Protein AF-A0AAD8C6Z9-F1 (afdb_monomer)

Mean predicted aligned error: 12.31 Å

InterPro domains:
  IPR006703 AIG1-type guanine nucleotide-binding (G) domain [PF04548] (1-62)
  IPR027417 P-loop containing nucleoside triphosphate hydrolase [G3DSA:3.40.50.300] (1-66)

pLDDT: mean 85.98, std 7.63, range [44.59, 95.0]

Radius of gyration: 41.87 Å; Cα contacts (8 Å, |Δi|>4): 74; chains: 1; bounding box: 104×31×128 Å

Structure (mmCIF, N/CA/C/O backbone):
data_AF-A0AAD8C6Z9-F1
#
_entry.id   AF-A0AAD8C6Z9-F1
#
loop_
_atom_site.group_PDB
_atom_site.id
_atom_site.type_symbol
_atom_site.label_atom_id
_atom_site.label_alt_id
_atom_site.label_comp_id
_atom_site.label_asym_id
_atom_site.label_entity_id
_atom_site.label_seq_id
_atom_site.pdbx_PDB_ins_code
_atom_site.Cartn_x
_atom_site.Cartn_y
_atom_site.Cartn_z
_atom_site.occupancy
_atom_site.B_iso_or_equiv
_atom_site.auth_seq_id
_atom_site.auth_comp_id
_atom_site.auth_asym_id
_atom_site.auth_atom_id
_atom_site.pdbx_PDB_model_num
ATOM 1 N N . MET A 1 1 ? -15.114 4.647 55.601 1.00 68.06 1 MET A N 1
ATOM 2 C CA . MET A 1 1 ? -16.149 5.554 55.039 1.00 68.06 1 MET A CA 1
ATOM 3 C C . MET A 1 1 ? -15.612 6.958 54.791 1.00 68.06 1 MET A C 1
ATOM 5 O O . MET A 1 1 ? -15.764 7.416 53.671 1.00 68.06 1 MET A O 1
ATOM 9 N N . LYS A 1 2 ? -14.965 7.614 55.772 1.00 86.50 2 LYS A N 1
ATOM 10 C CA . LYS A 1 2 ? -14.309 8.921 55.555 1.00 86.50 2 LYS A CA 1
ATOM 11 C C . LYS A 1 2 ? -13.289 8.892 54.409 1.00 86.50 2 LYS A C 1
ATOM 13 O O . LYS A 1 2 ? -13.405 9.691 53.500 1.00 86.50 2 LYS A O 1
ATOM 18 N N . GLU A 1 3 ? -12.424 7.879 54.377 1.00 90.56 3 GLU A N 1
ATOM 19 C CA . GLU A 1 3 ? -11.408 7.706 53.322 1.00 90.56 3 GLU A CA 1
ATOM 20 C C . GLU A 1 3 ? -11.994 7.697 51.899 1.00 90.56 3 GLU A C 1
ATOM 22 O O . GLU A 1 3 ? -11.525 8.426 51.036 1.00 90.56 3 GLU A O 1
ATOM 27 N N . LEU A 1 4 ? -13.080 6.952 51.663 1.00 89.56 4 LEU A N 1
ATOM 28 C CA . LEU A 1 4 ? -13.750 6.907 50.357 1.00 89.56 4 LEU A CA 1
ATOM 29 C C . LEU A 1 4 ? -14.361 8.262 49.965 1.00 89.56 4 LEU A C 1
ATOM 31 O O . LEU A 1 4 ? -14.342 8.653 48.799 1.00 89.56 4 LEU A O 1
ATOM 35 N N . VAL A 1 5 ? -14.938 8.969 50.938 1.00 89.62 5 VAL A N 1
ATOM 36 C CA . VAL A 1 5 ? -15.521 10.300 50.731 1.00 89.62 5 VAL A CA 1
ATOM 37 C C . VAL A 1 5 ? -14.432 11.317 50.390 1.00 89.62 5 VAL A C 1
ATOM 39 O O . VAL A 1 5 ? -14.631 12.142 49.495 1.00 89.62 5 VAL A O 1
ATOM 42 N N . ASP A 1 6 ? -13.281 11.214 51.052 1.00 90.75 6 ASP A N 1
ATOM 43 C CA . ASP A 1 6 ? -12.116 12.060 50.813 1.00 90.75 6 ASP A CA 1
ATOM 44 C C . ASP A 1 6 ? -11.498 11.779 49.430 1.00 90.75 6 ASP A C 1
ATOM 46 O O . ASP A 1 6 ? -11.261 12.719 48.671 1.00 90.75 6 ASP A O 1
ATOM 50 N N . GLU A 1 7 ? -11.347 10.507 49.032 1.00 89.44 7 GLU A N 1
ATOM 51 C CA . GLU A 1 7 ? -10.940 10.108 47.670 1.00 89.44 7 GLU A CA 1
ATOM 52 C C . GLU A 1 7 ? -11.914 10.622 46.595 1.00 89.44 7 GLU A C 1
ATOM 54 O O . GLU A 1 7 ? -11.522 11.017 45.491 1.00 89.44 7 GLU A O 1
ATOM 59 N N . CYS A 1 8 ? -13.205 10.668 46.927 1.00 89.56 8 CYS A N 1
ATOM 60 C CA . CYS A 1 8 ? -14.242 11.229 46.071 1.00 89.56 8 CYS A CA 1
ATOM 61 C C . CYS A 1 8 ? -14.376 12.756 46.189 1.00 89.56 8 CYS A C 1
ATOM 63 O O . CYS A 1 8 ? -15.296 13.312 45.593 1.00 89.56 8 CYS A O 1
ATOM 65 N N . GLU A 1 9 ? -13.487 13.443 46.912 1.00 89.56 9 GLU A N 1
ATOM 66 C CA . GLU A 1 9 ? -13.483 14.900 47.112 1.00 89.56 9 GLU A CA 1
ATOM 67 C C . GLU A 1 9 ? -14.838 15.453 47.590 1.00 89.56 9 GLU A C 1
ATOM 69 O O . GLU A 1 9 ? -15.298 16.494 47.121 1.00 89.56 9 GLU A O 1
ATOM 74 N N . ASN A 1 10 ? -15.513 14.740 48.498 1.00 88.75 10 ASN A N 1
ATOM 75 C CA . ASN A 1 10 ? -16.839 15.100 49.018 1.00 88.75 10 ASN A CA 1
ATOM 76 C C . ASN A 1 10 ? -17.940 15.241 47.945 1.00 88.75 10 ASN A C 1
ATOM 78 O O . ASN A 1 10 ? -18.965 15.886 48.176 1.00 88.75 10 ASN A O 1
ATOM 82 N N . ARG A 1 11 ? -17.775 14.615 46.773 1.00 89.88 11 ARG A N 1
ATOM 83 C CA . ARG A 1 11 ? -18.810 14.543 45.729 1.00 89.88 11 ARG A CA 1
ATOM 84 C C . ARG A 1 11 ? -19.909 13.556 46.138 1.00 89.88 11 ARG A C 1
ATOM 86 O O . ARG A 1 11 ? -19.909 12.408 45.704 1.00 89.88 11 ARG A O 1
ATOM 93 N N . ILE A 1 12 ? -20.828 14.001 46.993 1.00 90.69 12 ILE A N 1
ATOM 94 C CA . ILE A 1 12 ? -21.923 13.189 47.542 1.00 90.69 12 ILE A CA 1
ATOM 95 C C . ILE A 1 12 ? -23.266 13.737 47.063 1.00 90.69 12 ILE A C 1
ATOM 97 O O . ILE A 1 12 ? -23.517 14.939 47.135 1.00 90.69 12 ILE A O 1
ATOM 101 N N . VAL A 1 13 ? -24.151 12.841 46.626 1.00 91.69 13 VAL A N 1
ATOM 102 C CA . VAL A 1 13 ? -25.546 13.159 46.304 1.00 91.69 13 VAL A CA 1
ATOM 103 C C . VAL A 1 13 ? -26.442 12.123 46.966 1.00 91.69 13 VAL A C 1
ATOM 105 O O . VAL A 1 13 ? -26.233 10.923 46.802 1.00 91.69 13 VAL A O 1
ATOM 108 N N . LEU A 1 14 ? -27.430 12.588 47.728 1.00 91.06 14 LEU A N 1
ATOM 109 C CA . LEU A 1 14 ? -28.430 11.729 48.351 1.00 91.06 14 LEU A CA 1
ATOM 110 C C . LEU A 1 14 ? -29.623 11.572 47.405 1.00 91.06 14 LEU A C 1
ATOM 112 O O . LEU A 1 14 ? -30.228 12.568 47.008 1.00 91.06 14 LEU A O 1
ATOM 116 N N . PHE A 1 15 ? -29.958 10.324 47.089 1.00 93.31 15 PHE A N 1
ATOM 117 C CA . PHE A 1 15 ? -31.151 9.959 46.333 1.00 93.31 15 PHE A CA 1
ATOM 118 C C . PHE A 1 15 ? -32.139 9.243 47.243 1.00 93.31 15 PHE A C 1
ATOM 120 O O . PHE A 1 15 ? -31.764 8.317 47.962 1.00 93.31 15 PHE A O 1
ATOM 127 N N . ASP A 1 16 ? -33.403 9.645 47.165 1.00 92.12 16 ASP A N 1
ATOM 128 C CA . ASP A 1 16 ? -34.509 8.890 47.743 1.00 92.12 16 ASP A CA 1
ATOM 129 C C . ASP A 1 16 ? -35.340 8.305 46.597 1.00 92.12 16 ASP A C 1
ATOM 131 O O . ASP A 1 16 ? -36.127 8.986 45.939 1.00 92.12 16 ASP A O 1
ATOM 135 N N . ASN A 1 17 ? -35.120 7.013 46.354 1.00 91.06 17 ASN A N 1
ATOM 136 C CA . ASN A 1 17 ? -35.722 6.274 45.249 1.00 91.06 17 ASN A CA 1
ATOM 137 C C . ASN A 1 17 ? -37.209 5.936 45.478 1.00 91.06 17 ASN A C 1
ATOM 139 O O . ASN A 1 17 ? -37.845 5.410 44.565 1.00 91.06 17 ASN A O 1
ATOM 143 N N . TYR A 1 18 ? -37.764 6.218 46.664 1.00 90.69 18 TYR A N 1
ATOM 144 C CA . TYR A 1 18 ? -39.161 5.928 47.009 1.00 90.69 18 TYR A CA 1
ATOM 145 C C . TYR A 1 18 ? -40.094 7.129 46.840 1.00 90.69 18 TYR A C 1
ATOM 147 O O . TYR A 1 18 ? -41.315 6.956 46.852 1.00 90.69 18 TYR A O 1
ATOM 155 N N . LEU A 1 19 ? -39.555 8.338 46.644 1.00 82.69 19 LEU A N 1
ATOM 156 C CA . LEU A 1 19 ? -40.361 9.516 46.331 1.00 82.69 19 LEU A CA 1
ATOM 157 C C . LEU A 1 19 ? -41.234 9.243 45.102 1.00 82.69 19 LEU A C 1
ATOM 159 O O . LEU A 1 19 ? -40.752 8.815 44.056 1.00 82.69 19 LEU A O 1
ATOM 163 N N . ALA A 1 20 ? -42.536 9.498 45.211 1.00 82.44 20 ALA A N 1
ATOM 164 C CA . ALA A 1 20 ? -43.452 9.442 44.072 1.00 82.44 20 ALA A CA 1
ATOM 165 C C . ALA A 1 20 ? -43.483 10.777 43.309 1.00 82.44 20 ALA A C 1
ATOM 167 O O . ALA A 1 20 ? -43.652 10.783 42.089 1.00 82.44 20 ALA A O 1
ATOM 168 N N . ASP A 1 21 ? -43.269 11.886 44.024 1.00 88.69 21 ASP A N 1
ATOM 169 C CA . ASP A 1 21 ? -43.379 13.244 43.501 1.00 88.69 21 ASP A CA 1
ATOM 170 C C . ASP A 1 21 ? -42.307 13.566 42.449 1.00 88.69 21 ASP A C 1
ATOM 172 O O . ASP A 1 21 ? -41.106 13.373 42.654 1.00 88.69 21 ASP A O 1
ATOM 176 N N . LYS A 1 22 ? -42.766 14.079 41.308 1.00 85.69 22 LYS A N 1
ATOM 177 C CA . LYS A 1 22 ? -41.947 14.370 40.131 1.00 85.69 22 LYS A CA 1
ATOM 178 C C . LYS A 1 22 ? -41.014 15.558 40.363 1.00 85.69 22 LYS A C 1
ATOM 180 O O . LYS A 1 22 ? -39.864 15.497 39.940 1.00 85.69 22 LYS A O 1
ATOM 185 N N . ILE A 1 23 ? -41.477 16.590 41.069 1.00 86.81 23 ILE A N 1
ATOM 186 C CA . ILE A 1 23 ? -40.688 17.808 41.313 1.00 86.81 23 ILE A CA 1
ATOM 187 C C . ILE A 1 23 ? -39.469 17.472 42.175 1.00 86.81 23 ILE A C 1
ATOM 189 O O . ILE A 1 23 ? -38.339 17.829 41.847 1.00 86.81 23 ILE A O 1
ATOM 193 N N . ASN A 1 24 ? -39.679 16.709 43.247 1.00 86.31 24 ASN A N 1
ATOM 194 C CA . ASN A 1 24 ? -38.595 16.266 44.118 1.00 86.31 24 ASN A CA 1
ATOM 195 C C . ASN A 1 24 ? -37.600 15.323 43.412 1.00 86.31 24 ASN A C 1
ATOM 197 O O . ASN A 1 24 ? -36.404 15.379 43.701 1.00 86.31 24 ASN A O 1
ATOM 201 N N . LYS A 1 25 ? -38.050 14.501 42.452 1.00 89.94 25 LYS A N 1
ATOM 202 C CA . LYS A 1 25 ? -37.150 13.687 41.610 1.00 89.94 25 LYS A CA 1
ATOM 203 C C . LYS A 1 25 ? -36.273 14.542 40.707 1.00 89.94 25 LYS A C 1
ATOM 205 O O . LYS A 1 25 ? -35.069 14.314 40.648 1.00 89.94 25 LYS A O 1
ATOM 210 N N . GLU A 1 26 ? -36.866 15.514 40.019 1.00 91.62 26 GLU A N 1
ATOM 211 C CA . GLU A 1 26 ? -36.133 16.420 39.129 1.00 91.62 26 GLU A CA 1
ATOM 212 C C . GLU A 1 26 ? -35.058 17.186 39.909 1.00 91.62 26 GLU A C 1
ATOM 214 O O . GLU A 1 26 ? -33.896 17.169 39.518 1.00 91.62 26 GLU A O 1
ATOM 219 N N . GLN A 1 27 ? -35.384 17.694 41.102 1.00 92.38 27 GLN A N 1
ATOM 220 C CA . GLN A 1 27 ? -34.406 18.363 41.968 1.00 92.38 27 GLN A CA 1
ATOM 221 C C . GLN A 1 27 ? -33.241 17.460 42.413 1.00 92.38 27 GLN A C 1
ATOM 223 O O . GLN A 1 27 ? -32.123 17.944 42.603 1.00 92.38 27 GLN A O 1
ATOM 228 N N . GLN A 1 28 ? -33.467 16.158 42.621 1.00 92.50 28 GLN A N 1
ATOM 229 C CA . GLN A 1 28 ? -32.387 15.214 42.945 1.00 92.50 28 GLN A CA 1
ATOM 230 C C . GLN A 1 28 ? -31.484 14.947 41.734 1.00 92.50 28 GLN A C 1
ATOM 232 O O . GLN A 1 28 ? -30.260 14.885 41.877 1.00 92.50 28 GLN A O 1
ATOM 237 N N . VAL A 1 29 ? -32.071 14.847 40.539 1.00 93.56 29 VAL A N 1
ATOM 238 C CA . VAL A 1 29 ? -31.326 14.702 39.282 1.00 93.56 29 VAL A CA 1
ATOM 239 C C . VAL A 1 29 ? -30.515 15.963 38.978 1.00 93.56 29 VAL A C 1
ATOM 241 O O . VAL A 1 29 ? -29.340 15.845 38.636 1.00 93.56 29 VAL A O 1
ATOM 244 N N . ASP A 1 30 ? -31.074 17.155 39.181 1.00 95.00 30 ASP A N 1
ATOM 245 C CA . ASP A 1 30 ? -30.364 18.422 38.974 1.00 95.00 30 ASP A CA 1
ATOM 246 C C . ASP A 1 30 ? -29.134 18.530 39.882 1.00 95.00 30 ASP A C 1
ATOM 248 O O . ASP A 1 30 ? -28.037 18.844 39.417 1.00 95.00 30 ASP A O 1
ATOM 252 N N . LYS A 1 31 ? -29.267 18.155 41.163 1.00 93.75 31 LYS A N 1
ATOM 253 C CA . LYS A 1 31 ? -28.129 18.086 42.100 1.00 93.75 31 LYS A CA 1
ATOM 254 C C . LYS A 1 31 ? -27.043 17.120 41.624 1.00 93.75 31 LYS A C 1
ATOM 256 O O . LYS A 1 31 ? -25.857 17.405 41.790 1.00 93.75 31 LYS A O 1
ATOM 261 N N . LEU A 1 32 ? -27.421 15.986 41.032 1.00 94.00 32 LEU A N 1
ATOM 262 C CA . LEU A 1 32 ? -26.465 15.046 40.448 1.00 94.00 32 LEU A CA 1
ATOM 263 C C . LEU A 1 32 ? -25.744 15.648 39.241 1.00 94.00 32 LEU A C 1
ATOM 265 O O . LEU A 1 32 ? -24.518 15.564 39.159 1.00 94.00 32 LEU A O 1
ATOM 269 N N . LEU A 1 33 ? -26.484 16.267 38.322 1.00 92.62 33 LEU A N 1
ATOM 270 C CA . LEU A 1 33 ? -25.914 16.900 37.135 1.00 92.62 33 LEU A CA 1
ATOM 271 C C . LEU A 1 33 ? -24.968 18.046 37.508 1.00 92.62 33 LEU A C 1
ATOM 273 O O . LEU A 1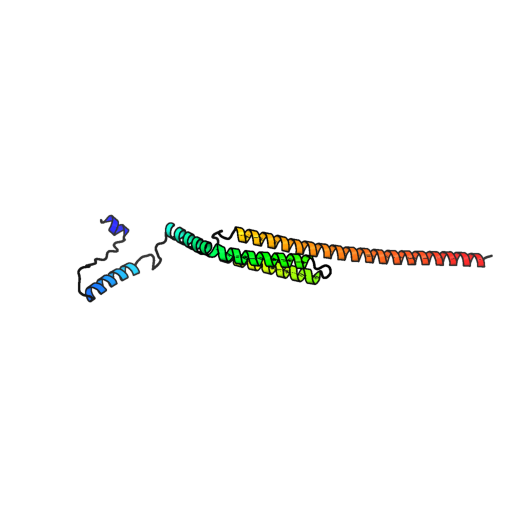 33 ? -23.890 18.150 36.927 1.00 92.62 33 LEU A O 1
ATOM 277 N N . ASP A 1 34 ? -25.297 18.835 38.530 1.00 91.44 34 ASP A N 1
ATOM 278 C CA . ASP A 1 34 ? -24.417 19.873 39.070 1.00 91.44 34 ASP A CA 1
ATOM 279 C C . ASP A 1 34 ? -23.087 19.311 39.582 1.00 91.44 34 ASP A C 1
ATOM 281 O O . ASP A 1 34 ? -22.030 19.902 39.345 1.00 91.44 34 ASP A O 1
ATOM 285 N N . VAL A 1 35 ? -23.110 18.165 40.267 1.00 91.44 35 VAL A N 1
ATOM 286 C CA . VAL A 1 35 ? -21.886 17.490 40.724 1.00 91.44 35 VAL A CA 1
ATOM 287 C C . VAL A 1 35 ? -21.082 16.949 39.538 1.00 91.44 35 VAL A C 1
ATOM 289 O O . VAL A 1 35 ? -19.862 17.116 39.509 1.00 91.44 35 VAL A O 1
ATOM 292 N N . VAL A 1 36 ? -21.742 16.363 38.534 1.00 89.69 36 VAL A N 1
ATOM 293 C CA . VAL A 1 36 ? -21.092 15.866 37.307 1.00 89.69 36 VAL A CA 1
ATOM 294 C C . VAL A 1 36 ? -20.442 17.008 36.518 1.00 89.69 36 VAL A C 1
ATOM 296 O O . VAL A 1 36 ? -19.299 16.877 36.078 1.00 89.69 36 VAL A O 1
ATOM 299 N N . ASN A 1 37 ? -21.118 18.150 36.390 1.00 88.00 37 ASN A N 1
ATOM 300 C CA . ASN A 1 37 ? -20.609 19.331 35.689 1.00 88.00 37 ASN A CA 1
ATOM 301 C C . ASN A 1 37 ? -19.373 19.937 36.373 1.00 88.00 37 ASN A C 1
ATOM 303 O O . ASN A 1 37 ? -18.516 20.512 35.704 1.00 88.00 37 ASN A O 1
ATOM 307 N N . LYS A 1 38 ? -19.251 19.778 37.696 1.00 87.62 38 LYS A N 1
ATOM 308 C CA . LYS A 1 38 ? -18.107 20.252 38.494 1.00 87.62 38 LYS A CA 1
ATOM 309 C C . LYS A 1 38 ? -16.926 19.274 38.515 1.00 87.62 38 LYS A C 1
ATOM 311 O O . LYS A 1 38 ? -15.906 19.570 39.139 1.00 87.62 38 LYS A O 1
ATOM 316 N N . LEU A 1 39 ? -17.019 18.116 37.851 1.00 89.25 39 LEU A N 1
ATOM 317 C CA . LEU A 1 39 ? -15.901 17.174 37.767 1.00 89.25 39 LEU A CA 1
ATOM 318 C C . LEU A 1 39 ? -14.700 17.816 37.060 1.00 89.25 39 LEU A C 1
ATOM 320 O O . LEU A 1 39 ? -14.816 18.335 35.950 1.00 89.25 39 LEU A O 1
ATOM 324 N N . LYS A 1 40 ? -13.508 17.680 37.659 1.00 84.88 40 LYS A N 1
ATOM 325 C CA . LYS A 1 40 ? -12.229 18.218 37.143 1.00 84.88 40 LYS A CA 1
ATOM 326 C C . LYS A 1 40 ? -11.923 17.814 35.697 1.00 84.88 40 LYS A C 1
ATOM 328 O O . LYS A 1 40 ? -11.209 18.519 34.991 1.00 84.88 40 LYS A O 1
ATOM 333 N N . ALA A 1 41 ? -12.461 16.679 35.252 1.00 82.50 41 ALA A N 1
ATOM 334 C CA . ALA A 1 41 ? -12.297 16.182 33.893 1.00 82.50 41 ALA A CA 1
ATOM 335 C C . ALA A 1 41 ? -12.997 17.054 32.830 1.00 82.50 41 ALA A C 1
ATOM 337 O O . ALA A 1 41 ? -12.697 16.894 31.647 1.00 82.50 41 ALA A O 1
ATOM 338 N N . GLY A 1 42 ? -13.909 17.961 33.213 1.00 78.69 42 GLY A N 1
ATOM 339 C CA . GLY A 1 42 ? -14.541 18.919 32.298 1.00 78.69 42 GLY A CA 1
ATOM 340 C C . GLY A 1 42 ? -15.257 18.244 31.126 1.00 78.69 42 GLY A C 1
ATOM 341 O O . GLY A 1 42 ? -15.079 18.640 29.977 1.00 78.69 42 GLY A O 1
ATOM 342 N N . GLY A 1 43 ? -15.978 17.151 31.394 1.00 79.00 43 GLY A N 1
ATOM 343 C CA . GLY A 1 43 ? -16.667 16.357 30.369 1.00 79.00 43 GLY A CA 1
ATOM 344 C C . GLY A 1 43 ? -15.785 15.359 29.605 1.00 79.00 43 GLY A C 1
ATOM 345 O O . GLY A 1 43 ? -16.289 14.629 28.748 1.00 79.00 43 GLY A O 1
ATOM 346 N N . LYS A 1 44 ? -14.481 15.261 29.907 1.00 84.81 44 LYS A N 1
ATOM 347 C CA . LYS A 1 44 ? -13.638 14.182 29.373 1.00 84.81 44 LYS A CA 1
ATOM 348 C C . LYS A 1 44 ? -14.045 12.853 29.999 1.00 84.81 44 LYS A C 1
ATOM 350 O O . LYS A 1 44 ? -14.187 12.733 31.213 1.00 84.81 44 LYS A O 1
ATOM 355 N N . ARG A 1 45 ? -14.207 11.842 29.148 1.00 85.69 45 ARG A N 1
ATOM 356 C CA . ARG A 1 45 ? -14.494 10.475 29.588 1.00 85.69 45 ARG A CA 1
ATOM 357 C C . ARG A 1 45 ? -13.281 9.910 30.311 1.00 85.69 45 ARG A C 1
ATOM 359 O O . ARG A 1 45 ? -12.146 10.235 29.962 1.00 85.69 45 ARG A O 1
ATOM 366 N N . TYR A 1 46 ? -13.540 9.033 31.270 1.00 87.12 46 TYR A N 1
ATOM 367 C CA . TYR A 1 46 ? -12.500 8.189 31.831 1.00 87.12 46 TYR A CA 1
ATOM 368 C C . TYR A 1 46 ? -11.877 7.337 30.715 1.00 87.12 46 TYR A C 1
ATOM 370 O O . TYR A 1 46 ? -12.590 6.771 29.884 1.00 87.12 46 TYR A O 1
ATOM 378 N N . ILE A 1 47 ? -10.546 7.315 30.659 1.00 87.12 47 ILE A N 1
ATOM 379 C CA . ILE A 1 47 ? -9.762 6.546 29.694 1.00 87.12 47 ILE A CA 1
ATOM 380 C C . ILE A 1 47 ? -8.648 5.870 30.483 1.00 87.12 47 ILE A C 1
ATOM 382 O O . ILE A 1 47 ? -7.891 6.540 31.182 1.00 87.12 47 ILE A O 1
ATOM 386 N N . ASP A 1 48 ? -8.520 4.563 30.311 1.00 90.62 48 ASP A N 1
ATOM 387 C CA . ASP A 1 48 ? -7.413 3.753 30.802 1.00 90.62 48 ASP A CA 1
ATOM 388 C C . ASP A 1 48 ? -6.792 2.961 29.633 1.00 90.62 48 ASP A C 1
ATOM 390 O O . ASP A 1 48 ? -7.121 3.177 28.458 1.00 90.62 48 ASP A O 1
ATOM 394 N N . THR A 1 49 ? -5.847 2.075 29.941 1.00 90.62 49 THR A N 1
ATOM 395 C CA . THR A 1 49 ? -5.228 1.181 28.953 1.00 90.62 49 THR A CA 1
ATOM 396 C C . THR A 1 49 ? -6.243 0.221 28.337 1.00 90.62 49 THR A C 1
ATOM 398 O O . THR A 1 49 ? -6.241 0.055 27.120 1.00 90.62 49 THR A O 1
ATOM 401 N N . ASN A 1 50 ? -7.184 -0.304 29.123 1.00 91.44 50 ASN A N 1
ATOM 402 C CA . ASN A 1 50 ? -8.223 -1.219 28.648 1.00 91.44 50 ASN A CA 1
ATOM 403 C C . ASN A 1 50 ? -9.135 -0.555 27.603 1.00 91.44 50 ASN A C 1
ATOM 405 O O . ASN A 1 50 ? -9.476 -1.165 26.592 1.00 91.44 50 ASN A O 1
ATOM 409 N N . PHE A 1 51 ? -9.498 0.720 27.786 1.00 91.44 51 PHE A N 1
ATOM 410 C CA . PHE A 1 51 ? -10.279 1.477 26.802 1.00 91.44 51 PHE A CA 1
ATOM 411 C C . PHE A 1 51 ? -9.510 1.707 25.496 1.00 91.44 51 PHE A C 1
ATOM 413 O O . PHE A 1 51 ? -10.122 1.744 24.423 1.00 91.44 51 PHE A O 1
ATOM 420 N N . LYS A 1 52 ? -8.180 1.855 25.560 1.00 87.88 52 LYS A N 1
ATOM 421 C CA . LYS A 1 52 ? -7.329 1.949 24.363 1.00 87.88 52 LYS A CA 1
ATOM 422 C C . LYS A 1 52 ? -7.261 0.605 23.640 1.00 87.88 52 LYS A C 1
ATOM 424 O O . LYS A 1 52 ? -7.563 0.555 22.451 1.00 87.88 52 LYS A O 1
ATOM 429 N N . GLU A 1 53 ? -6.988 -0.474 24.363 1.00 89.56 53 GLU A N 1
ATOM 430 C CA . GLU A 1 53 ? -6.922 -1.833 23.813 1.00 89.56 53 GLU A CA 1
ATOM 431 C C . GLU A 1 53 ? -8.260 -2.281 23.216 1.00 89.56 53 GLU A C 1
ATOM 433 O O . GLU A 1 53 ? -8.309 -2.829 22.114 1.00 89.56 53 GLU A O 1
ATOM 438 N N . ALA A 1 54 ? -9.378 -1.985 23.884 1.00 90.25 54 ALA A N 1
ATOM 439 C CA . ALA A 1 54 ? -10.711 -2.270 23.367 1.00 90.25 54 ALA A CA 1
ATOM 440 C C . ALA A 1 54 ? -10.996 -1.494 22.071 1.00 90.25 54 ALA A C 1
ATOM 442 O O . ALA A 1 54 ? -11.624 -2.023 21.148 1.00 90.25 54 ALA A O 1
ATOM 443 N N . LYS A 1 55 ? -10.520 -0.245 21.966 1.00 88.25 55 LYS A N 1
ATOM 444 C CA . LYS A 1 55 ? -10.643 0.558 20.743 1.00 88.25 55 LYS A CA 1
ATOM 445 C C . LYS A 1 55 ? -9.822 -0.039 19.597 1.00 88.25 55 LYS A C 1
ATOM 447 O O . LYS A 1 55 ? -10.354 -0.161 18.493 1.00 88.25 55 LYS A O 1
ATOM 452 N N . GLU A 1 56 ? -8.580 -0.430 19.858 1.00 87.38 56 GLU A N 1
ATOM 453 C CA . GLU A 1 56 ? -7.690 -1.059 18.874 1.00 87.38 56 GLU A CA 1
ATOM 454 C C . GLU A 1 56 ? -8.236 -2.414 18.413 1.00 87.38 56 GLU A C 1
ATOM 456 O O . GLU A 1 56 ? -8.362 -2.660 17.213 1.00 87.38 56 GLU A O 1
ATOM 461 N N . THR A 1 57 ? -8.676 -3.252 19.353 1.00 88.56 57 THR A N 1
ATOM 462 C CA . THR A 1 57 ? -9.307 -4.551 19.073 1.00 88.56 57 THR A CA 1
ATOM 463 C C . THR A 1 57 ? -10.557 -4.377 18.219 1.00 88.56 57 THR A C 1
ATOM 465 O O . THR A 1 57 ? -10.743 -5.074 17.221 1.00 88.56 57 THR A O 1
ATOM 468 N N . ARG A 1 58 ? -11.401 -3.391 18.546 1.00 88.50 58 ARG A N 1
ATOM 469 C CA . ARG A 1 58 ? -12.589 -3.070 17.750 1.00 88.50 58 ARG A CA 1
ATOM 470 C C . ARG A 1 58 ? -12.230 -2.597 16.340 1.00 88.50 58 ARG A C 1
ATOM 472 O O . ARG A 1 58 ? -12.912 -2.976 15.388 1.00 88.50 58 ARG A O 1
ATOM 479 N N . GLN A 1 59 ? -11.199 -1.764 16.189 1.00 87.31 59 GLN A N 1
ATOM 480 C CA . GLN A 1 59 ? -10.723 -1.321 14.873 1.00 87.31 59 GLN A CA 1
ATOM 481 C C . GLN A 1 59 ? -10.205 -2.498 14.047 1.00 87.31 59 GLN A C 1
ATOM 483 O 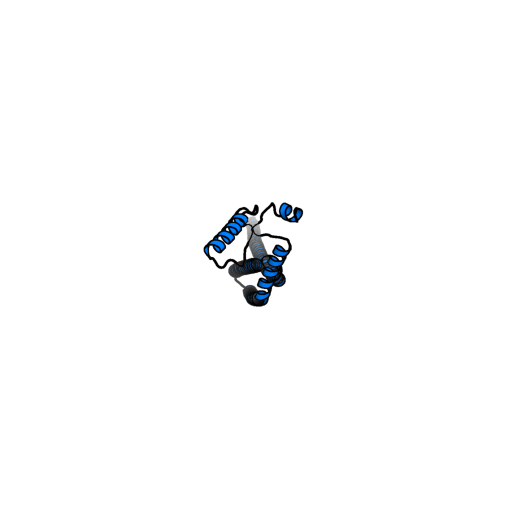O . GLN A 1 59 ? -10.589 -2.641 12.885 1.00 87.31 59 GLN A O 1
ATOM 488 N N . ARG A 1 60 ? -9.419 -3.381 14.664 1.00 88.44 60 ARG A N 1
ATOM 489 C CA . ARG A 1 60 ? -8.906 -4.596 14.035 1.00 88.44 60 ARG A CA 1
ATOM 490 C C . ARG A 1 60 ? -10.029 -5.523 13.574 1.00 88.44 60 ARG A C 1
ATOM 492 O O . ARG A 1 60 ? -10.068 -5.862 12.397 1.00 88.44 60 ARG A O 1
ATOM 499 N N . ALA A 1 61 ? -10.993 -5.838 14.439 1.00 89.19 61 ALA A N 1
ATOM 500 C CA . ALA A 1 61 ? -12.138 -6.684 14.093 1.00 89.19 61 ALA A CA 1
ATOM 501 C C . ALA A 1 61 ? -12.976 -6.094 12.943 1.00 89.19 61 ALA A C 1
ATOM 503 O O . ALA A 1 61 ? -13.448 -6.814 12.059 1.00 89.19 61 ALA A O 1
ATOM 504 N N . LYS A 1 62 ? -13.126 -4.762 12.902 1.00 88.88 62 LYS A N 1
ATOM 505 C CA . LYS A 1 62 ? -13.807 -4.079 11.795 1.00 88.88 62 LYS A CA 1
ATOM 506 C C . LYS A 1 62 ? -13.070 -4.292 10.469 1.00 88.88 62 LYS A C 1
ATOM 508 O O . LYS A 1 62 ? -13.717 -4.576 9.466 1.00 88.88 62 LYS A O 1
ATOM 513 N N . ILE A 1 63 ? -11.744 -4.189 10.455 1.00 86.44 63 ILE A N 1
ATOM 514 C CA . ILE A 1 63 ? -10.944 -4.406 9.242 1.00 86.44 63 ILE A CA 1
ATOM 515 C C . ILE A 1 63 ? -10.923 -5.890 8.862 1.00 86.44 63 ILE A C 1
ATOM 517 O O . ILE A 1 63 ? -11.107 -6.212 7.692 1.00 86.44 63 ILE A O 1
ATOM 521 N N . GLU A 1 64 ? -10.801 -6.797 9.832 1.00 87.44 64 GLU A N 1
ATOM 522 C CA . GLU A 1 64 ? -10.850 -8.248 9.613 1.00 87.44 64 GLU A CA 1
ATOM 523 C C . GLU A 1 64 ? -12.176 -8.690 8.984 1.00 87.44 64 GLU A C 1
ATOM 525 O O . GLU A 1 64 ? -12.167 -9.434 8.004 1.00 87.44 64 GLU A O 1
ATOM 530 N N . SER A 1 65 ? -13.316 -8.161 9.441 1.00 88.44 65 SER A N 1
ATOM 531 C CA . SER A 1 65 ? -14.613 -8.468 8.814 1.00 88.44 65 SER A CA 1
ATOM 532 C C . SER A 1 65 ? -14.710 -8.010 7.351 1.00 88.44 65 SER A C 1
ATOM 534 O O . SER A 1 65 ? -15.443 -8.599 6.560 1.00 88.44 65 SER A O 1
ATOM 536 N N . GLN A 1 66 ? -13.940 -6.990 6.962 1.00 86.25 66 GLN A N 1
ATOM 537 C CA . GLN A 1 66 ? -13.861 -6.492 5.586 1.00 86.25 66 GLN A CA 1
ATOM 538 C C . GLN A 1 66 ? -12.685 -7.084 4.799 1.00 86.25 66 GLN A C 1
ATOM 540 O O . GLN A 1 66 ? -12.585 -6.852 3.591 1.00 86.25 66 GLN A O 1
ATOM 545 N N . HIS A 1 67 ? -11.813 -7.863 5.446 1.00 85.44 67 HIS A N 1
ATOM 546 C CA . HIS A 1 67 ? -10.573 -8.362 4.862 1.00 85.44 67 HIS A CA 1
ATOM 547 C C . HIS A 1 67 ? -10.835 -9.157 3.586 1.00 85.44 67 HIS A C 1
ATOM 549 O O . HIS A 1 67 ? -10.160 -8.928 2.590 1.00 85.44 67 HIS A O 1
ATOM 555 N N . CYS A 1 68 ? -11.833 -10.048 3.577 1.00 83.56 68 CYS A N 1
ATOM 556 C CA . CYS A 1 68 ? -12.148 -10.863 2.401 1.00 83.56 68 CYS A CA 1
ATOM 557 C C . CYS A 1 68 ? -12.480 -9.994 1.174 1.00 83.56 68 CYS A C 1
ATOM 559 O O . CYS A 1 68 ? -11.876 -10.156 0.117 1.00 83.56 68 CYS A O 1
ATOM 561 N N . ILE A 1 69 ? -13.347 -8.994 1.355 1.00 87.94 69 ILE A N 1
ATOM 562 C CA . ILE A 1 69 ? -13.785 -8.083 0.288 1.00 87.94 69 ILE A CA 1
ATOM 563 C C . ILE A 1 69 ? -12.620 -7.218 -0.205 1.00 87.94 69 ILE A C 1
ATOM 565 O O . ILE A 1 69 ? -12.455 -7.015 -1.408 1.00 87.94 69 ILE A O 1
ATOM 569 N N . ILE A 1 70 ? -11.813 -6.686 0.719 1.00 86.00 70 ILE A N 1
ATOM 570 C CA . ILE A 1 70 ? -10.642 -5.873 0.372 1.00 86.00 70 ILE A CA 1
ATOM 571 C C . ILE A 1 70 ? -9.624 -6.730 -0.382 1.00 86.00 70 ILE A C 1
ATOM 573 O O . ILE A 1 70 ? -9.138 -6.318 -1.429 1.00 86.00 70 ILE A O 1
ATOM 577 N N . ASN A 1 71 ? -9.346 -7.935 0.112 1.00 87.00 71 ASN A N 1
ATOM 578 C CA . ASN A 1 71 ? -8.415 -8.870 -0.502 1.00 87.00 71 ASN A CA 1
ATOM 579 C C . ASN A 1 71 ? -8.852 -9.258 -1.914 1.00 87.00 71 ASN A C 1
ATOM 581 O O . ASN A 1 71 ? -8.038 -9.231 -2.830 1.00 87.00 71 ASN A O 1
ATOM 585 N N . GLU A 1 72 ? -10.127 -9.584 -2.113 1.00 88.00 72 GLU A N 1
ATOM 586 C CA . GLU A 1 72 ? -10.646 -9.969 -3.422 1.00 88.00 72 GLU A CA 1
ATOM 587 C C . GLU A 1 72 ? -10.553 -8.821 -4.432 1.00 88.00 72 GLU A C 1
ATOM 589 O O . GLU A 1 72 ? -9.975 -8.998 -5.505 1.00 88.00 72 GLU A O 1
ATOM 594 N N . LYS A 1 73 ? -11.012 -7.617 -4.063 1.00 87.62 73 LYS A N 1
ATOM 595 C CA . LYS A 1 73 ? -10.898 -6.424 -4.921 1.00 87.62 73 LYS A CA 1
ATOM 596 C C . LYS A 1 73 ? -9.448 -6.112 -5.263 1.00 87.62 73 LYS A C 1
ATOM 598 O O . LYS A 1 73 ? -9.122 -5.830 -6.415 1.00 87.62 73 LYS A O 1
ATOM 603 N N . THR A 1 74 ? -8.563 -6.188 -4.274 1.00 85.62 74 THR A N 1
ATOM 604 C CA . THR A 1 74 ? -7.148 -5.926 -4.506 1.00 85.62 74 THR A CA 1
ATOM 605 C C . THR A 1 74 ? -6.516 -6.998 -5.383 1.00 85.62 74 THR A C 1
ATOM 607 O O . THR A 1 74 ? -5.734 -6.651 -6.263 1.00 85.62 74 THR A O 1
ATOM 610 N N . LYS A 1 75 ? -6.862 -8.280 -5.213 1.00 86.38 75 LYS A N 1
ATOM 611 C CA . LYS A 1 75 ? -6.394 -9.366 -6.087 1.00 86.38 75 LYS A CA 1
ATOM 612 C C . LYS A 1 75 ? -6.860 -9.182 -7.526 1.00 86.38 75 LYS A C 1
ATOM 614 O O . LYS A 1 75 ? -6.045 -9.319 -8.429 1.00 86.38 75 LYS A O 1
ATOM 619 N N . GLN A 1 76 ? -8.123 -8.823 -7.740 1.00 88.62 76 GLN A N 1
ATOM 620 C CA . GLN A 1 76 ? -8.643 -8.535 -9.078 1.00 88.62 76 GLN A CA 1
ATOM 621 C C . GLN A 1 76 ? -7.848 -7.405 -9.743 1.00 88.62 76 GLN A C 1
ATOM 623 O O . GLN A 1 76 ? -7.374 -7.560 -10.867 1.00 88.62 76 GLN A O 1
ATOM 628 N N . GLU A 1 77 ? -7.609 -6.305 -9.029 1.00 87.06 77 GLU A N 1
ATOM 629 C CA . GLU A 1 77 ? -6.824 -5.195 -9.576 1.00 87.06 77 GLU A CA 1
ATOM 630 C C . GLU A 1 77 ? -5.350 -5.542 -9.803 1.00 87.06 77 GLU A C 1
ATOM 632 O O . GLU A 1 77 ? -4.760 -5.172 -10.817 1.00 87.06 77 GLU A O 1
ATOM 637 N N . THR A 1 78 ? -4.769 -6.317 -8.893 1.00 84.81 78 THR A N 1
ATOM 638 C CA . THR A 1 78 ? -3.421 -6.888 -9.009 1.00 84.81 78 THR A CA 1
ATOM 639 C C . THR A 1 78 ? -3.306 -7.726 -10.289 1.00 84.81 78 THR A C 1
ATOM 641 O O . THR A 1 78 ? -2.338 -7.570 -11.034 1.00 84.81 78 THR A O 1
ATOM 644 N N . SER A 1 79 ? -4.300 -8.565 -10.591 1.00 88.62 79 SER A N 1
ATOM 645 C CA . SER A 1 79 ? -4.352 -9.364 -11.821 1.00 88.62 79 SER A CA 1
ATOM 646 C C . SER A 1 79 ? -4.482 -8.502 -13.077 1.00 88.62 79 SER A C 1
ATOM 648 O O . SER A 1 79 ? -3.751 -8.728 -14.038 1.00 88.62 79 SER A O 1
ATOM 650 N N . LEU A 1 80 ? -5.336 -7.474 -13.064 1.00 89.38 80 LEU A N 1
ATOM 651 C CA . LEU A 1 80 ? -5.466 -6.539 -14.190 1.00 89.38 80 LEU A CA 1
ATOM 652 C C . LEU A 1 80 ? -4.160 -5.780 -14.462 1.00 89.38 80 LEU A C 1
ATOM 654 O O . LEU A 1 80 ? -3.804 -5.538 -15.615 1.00 89.38 80 LEU A O 1
ATOM 658 N N . ILE A 1 81 ? -3.426 -5.415 -13.407 1.00 87.31 81 ILE A N 1
ATOM 659 C CA . ILE A 1 81 ? -2.109 -4.780 -13.523 1.00 87.31 81 ILE A CA 1
ATOM 660 C C . ILE A 1 81 ? -1.104 -5.727 -14.187 1.00 87.31 81 ILE A C 1
ATOM 662 O O . ILE A 1 81 ? -0.362 -5.287 -15.065 1.00 87.31 81 ILE A O 1
ATOM 666 N N . PHE A 1 82 ? -1.089 -7.010 -13.807 1.00 85.81 82 PHE A N 1
ATOM 667 C CA . PHE A 1 82 ? -0.217 -8.010 -14.433 1.00 85.81 82 PHE A CA 1
ATOM 668 C C . PHE A 1 82 ? -0.539 -8.215 -15.912 1.00 85.81 82 PHE A C 1
ATOM 670 O O . PHE A 1 82 ? 0.363 -8.120 -16.737 1.00 85.81 82 PHE A O 1
ATOM 677 N N . GLN A 1 83 ? -1.815 -8.393 -16.255 1.00 89.06 83 GLN A N 1
ATOM 678 C CA . GLN A 1 83 ? -2.239 -8.555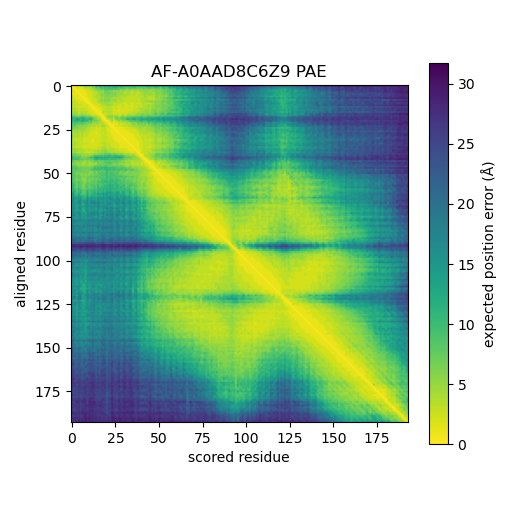 -17.649 1.00 89.06 83 GLN A CA 1
ATOM 679 C C . GLN A 1 83 ? -1.829 -7.357 -18.511 1.00 89.06 83 GLN A C 1
ATOM 681 O O . GLN A 1 83 ? -1.332 -7.518 -19.622 1.00 89.06 83 GLN A O 1
ATOM 686 N N . LYS A 1 84 ? -1.987 -6.133 -17.991 1.00 88.81 84 LYS A N 1
ATOM 687 C CA . LYS A 1 84 ? -1.524 -4.932 -18.697 1.00 88.81 84 LYS A CA 1
ATOM 688 C C . LYS A 1 84 ? -0.010 -4.894 -18.847 1.00 88.81 84 LYS A C 1
ATOM 690 O O . LYS A 1 84 ? 0.475 -4.462 -19.884 1.00 88.81 84 LYS A O 1
ATOM 695 N N . LEU A 1 85 ? 0.739 -5.320 -17.832 1.00 88.06 85 LEU A N 1
ATOM 696 C CA . LEU A 1 85 ? 2.195 -5.374 -17.918 1.00 88.06 85 LEU A CA 1
ATOM 697 C C . LEU A 1 85 ? 2.655 -6.325 -19.032 1.00 88.06 8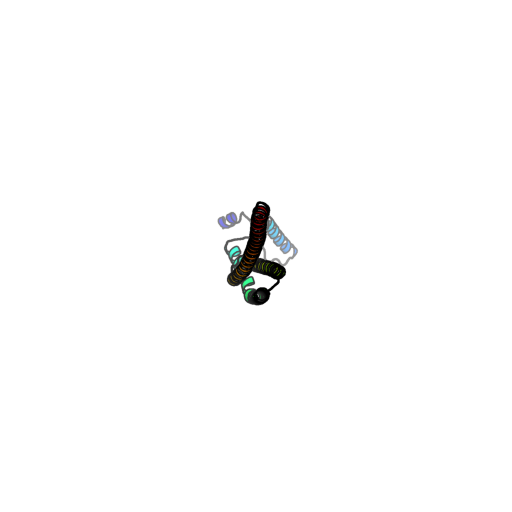5 LEU A C 1
ATOM 699 O O . LEU A 1 85 ? 3.539 -5.951 -19.798 1.00 88.06 85 LEU A O 1
ATOM 703 N N . GLU A 1 86 ? 2.042 -7.503 -19.141 1.00 87.88 86 GLU A N 1
ATOM 704 C CA . GLU A 1 86 ? 2.325 -8.482 -20.202 1.00 87.88 86 GLU A CA 1
ATOM 705 C C . GLU A 1 86 ? 2.026 -7.895 -21.589 1.00 87.88 86 GLU A C 1
ATOM 707 O O . GLU A 1 86 ? 2.902 -7.871 -22.452 1.00 87.88 86 GLU A O 1
ATOM 712 N N . GLN A 1 87 ? 0.852 -7.281 -21.768 1.00 87.81 87 GLN A N 1
ATOM 713 C CA . GLN A 1 87 ? 0.484 -6.609 -23.023 1.00 87.81 87 GLN A CA 1
ATOM 714 C C . GLN A 1 87 ? 1.482 -5.511 -23.417 1.00 87.81 87 GLN A C 1
ATOM 716 O O . GLN A 1 87 ? 1.854 -5.378 -24.581 1.00 87.81 87 GLN A O 1
ATOM 721 N N . ILE A 1 88 ? 1.947 -4.719 -22.448 1.00 84.69 88 ILE A N 1
ATOM 722 C CA . ILE A 1 88 ? 2.947 -3.670 -22.676 1.00 84.69 88 ILE A CA 1
ATOM 723 C C . ILE A 1 88 ? 4.305 -4.275 -23.064 1.00 84.69 88 ILE A C 1
ATOM 725 O O . ILE A 1 88 ? 5.054 -3.684 -23.852 1.00 84.69 88 ILE A O 1
ATOM 729 N N . GLN A 1 89 ? 4.660 -5.437 -22.513 1.00 80.69 89 GLN A N 1
ATOM 730 C CA . GLN A 1 89 ? 5.901 -6.128 -22.852 1.00 80.69 89 GLN A CA 1
ATOM 731 C C . GLN A 1 89 ? 5.906 -6.602 -24.308 1.00 80.69 89 GLN A C 1
ATOM 733 O O . GLN A 1 89 ? 6.935 -6.417 -24.958 1.00 80.69 89 GLN A O 1
ATOM 738 N N . GLU A 1 90 ? 4.767 -7.068 -24.821 1.00 82.88 90 GLU A N 1
ATOM 739 C CA . GLU A 1 90 ? 4.564 -7.512 -26.211 1.00 82.88 90 GLU A CA 1
ATOM 740 C C . GLU A 1 90 ? 4.528 -6.366 -27.246 1.00 82.88 90 GLU A C 1
ATOM 742 O O . GLU A 1 90 ? 4.588 -6.604 -28.452 1.00 82.88 90 GLU A O 1
ATOM 747 N N . LEU A 1 91 ? 4.461 -5.098 -26.818 1.00 78.94 91 LEU A N 1
ATOM 748 C CA . LEU A 1 91 ? 4.565 -3.956 -27.733 1.00 78.94 91 LEU A CA 1
ATOM 749 C C . LEU A 1 91 ? 5.998 -3.831 -28.280 1.00 78.94 91 LEU A C 1
ATOM 751 O O . LEU A 1 91 ? 6.875 -3.257 -27.627 1.00 78.94 91 LEU A O 1
ATOM 755 N N . ASP A 1 92 ? 6.217 -4.326 -29.500 1.00 63.41 92 ASP A N 1
ATOM 756 C CA . ASP A 1 92 ? 7.564 -4.474 -30.070 1.00 63.41 92 ASP A CA 1
ATOM 757 C C . ASP A 1 92 ? 8.200 -3.190 -30.636 1.00 63.41 92 ASP A C 1
ATOM 759 O O . ASP A 1 92 ? 9.423 -3.102 -30.710 1.00 63.41 92 ASP A O 1
ATOM 763 N N . ASN A 1 93 ? 7.433 -2.154 -31.003 1.00 64.88 93 ASN A N 1
ATOM 764 C CA . ASN A 1 93 ? 7.983 -1.089 -31.866 1.00 64.88 93 ASN A CA 1
ATOM 765 C C . ASN A 1 93 ? 7.708 0.365 -31.458 1.00 64.88 93 ASN A C 1
ATOM 767 O O . ASN A 1 93 ? 8.133 1.279 -32.163 1.00 64.88 93 ASN A O 1
ATOM 771 N N . ASN A 1 94 ? 7.052 0.626 -30.325 1.00 77.81 94 ASN A N 1
ATOM 772 C CA . ASN A 1 94 ? 6.793 2.000 -29.881 1.00 77.81 94 ASN A CA 1
ATOM 773 C C . ASN A 1 94 ? 7.224 2.214 -28.425 1.00 77.81 94 ASN A C 1
ATOM 775 O O . ASN A 1 94 ? 6.417 2.122 -27.500 1.00 77.81 94 ASN A O 1
ATOM 779 N N . ASN A 1 95 ? 8.515 2.512 -28.239 1.00 77.62 95 ASN A N 1
ATOM 780 C CA . ASN A 1 95 ? 9.116 2.771 -26.927 1.00 77.62 95 ASN A CA 1
ATOM 781 C C . ASN A 1 95 ? 8.444 3.941 -26.188 1.00 77.62 95 ASN A C 1
ATOM 783 O O . ASN A 1 95 ? 8.333 3.898 -24.966 1.00 77.62 95 ASN A O 1
ATOM 787 N N . GLU A 1 96 ? 7.958 4.956 -26.905 1.00 79.81 96 GLU A N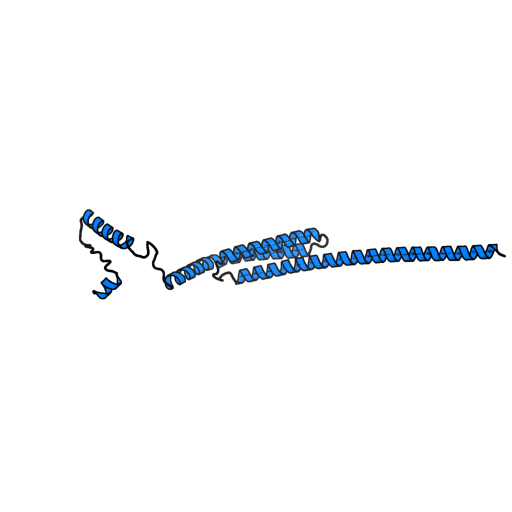 1
ATOM 788 C CA . GLU A 1 96 ? 7.288 6.113 -26.306 1.00 79.81 96 GLU A CA 1
ATOM 789 C C . GLU A 1 96 ? 5.908 5.736 -25.747 1.00 79.81 96 GLU A C 1
ATOM 791 O O . GLU A 1 96 ? 5.593 6.027 -24.590 1.00 79.81 96 GLU A O 1
ATOM 796 N N . LYS A 1 97 ? 5.114 4.991 -26.527 1.00 84.19 97 LYS A N 1
ATOM 797 C CA . LYS A 1 97 ? 3.827 4.441 -26.076 1.00 84.19 97 LYS A CA 1
ATOM 798 C C . LYS A 1 97 ? 4.019 3.468 -24.910 1.00 84.19 97 LYS A C 1
ATOM 800 O O . LYS A 1 97 ? 3.341 3.600 -23.893 1.00 84.19 97 LYS A O 1
ATOM 805 N N . LYS A 1 98 ? 4.995 2.561 -25.019 1.00 86.06 98 LYS A N 1
ATOM 806 C CA . LYS A 1 98 ? 5.370 1.606 -23.965 1.00 86.06 98 LYS A CA 1
ATOM 807 C C . LYS A 1 98 ? 5.731 2.326 -22.665 1.00 86.06 98 LYS A C 1
ATOM 809 O O . LYS A 1 98 ? 5.219 1.982 -21.605 1.00 86.06 98 LYS A O 1
ATOM 814 N N . MET A 1 99 ? 6.548 3.377 -22.745 1.00 85.81 99 MET A N 1
ATOM 815 C CA . MET A 1 99 ? 6.940 4.175 -21.583 1.00 85.81 99 MET A CA 1
ATOM 816 C C . MET A 1 99 ? 5.744 4.872 -20.929 1.00 85.81 99 MET A C 1
ATOM 818 O O . MET A 1 99 ? 5.595 4.832 -19.707 1.00 85.81 99 MET A O 1
ATOM 822 N N . LYS A 1 100 ? 4.868 5.486 -21.731 1.00 87.69 100 LYS A N 1
ATOM 823 C CA . LYS A 1 100 ? 3.667 6.163 -21.230 1.00 87.69 100 LYS A CA 1
ATOM 824 C C . LYS A 1 100 ? 2.749 5.196 -20.481 1.00 87.69 100 LYS A C 1
ATOM 826 O O . LYS A 1 100 ? 2.287 5.523 -19.388 1.00 87.69 100 LYS A O 1
ATOM 831 N N . GLU A 1 101 ? 2.521 4.007 -21.031 1.00 89.25 101 GLU A N 1
ATOM 832 C CA . GLU A 1 101 ? 1.680 2.988 -20.398 1.00 89.25 101 GLU A CA 1
ATOM 833 C C . GLU A 1 101 ? 2.314 2.423 -19.116 1.00 89.25 101 GLU A C 1
ATOM 835 O O . GLU A 1 101 ? 1.623 2.288 -18.105 1.00 89.25 101 GLU A O 1
ATOM 840 N N . LEU A 1 102 ? 3.634 2.191 -19.092 1.00 89.00 102 LEU A N 1
ATOM 841 C CA . LEU A 1 102 ? 4.339 1.771 -17.873 1.00 89.00 102 LEU A CA 1
ATOM 842 C C . LEU A 1 102 ? 4.254 2.819 -16.753 1.00 89.00 102 LEU A C 1
ATOM 844 O O . LEU A 1 102 ? 4.072 2.465 -15.585 1.00 89.00 102 LEU A O 1
ATOM 848 N N . LEU A 1 103 ? 4.363 4.110 -17.084 1.00 89.62 103 LEU A N 1
ATOM 849 C CA . LEU A 1 103 ? 4.228 5.195 -16.107 1.00 89.62 103 LEU A CA 1
ATOM 850 C C . LEU A 1 103 ? 2.811 5.264 -15.528 1.00 89.62 103 LEU A C 1
ATOM 852 O O . LEU A 1 103 ? 2.657 5.358 -14.310 1.00 89.62 103 LEU A O 1
ATOM 856 N N . GLN A 1 104 ? 1.786 5.138 -16.375 1.00 91.88 104 GLN A N 1
ATOM 857 C CA . GLN A 1 104 ? 0.393 5.051 -15.926 1.00 91.88 104 GLN A CA 1
ATOM 858 C C . GLN A 1 104 ? 0.168 3.834 -15.022 1.00 91.88 104 GLN A C 1
ATOM 860 O O . GLN A 1 104 ? -0.517 3.927 -14.001 1.00 91.88 104 GLN A O 1
ATOM 865 N N . LEU A 1 105 ? 0.776 2.694 -15.359 1.00 90.88 105 LEU A N 1
ATOM 866 C CA . LEU A 1 105 ? 0.681 1.479 -14.557 1.00 90.88 105 LEU A CA 1
ATOM 867 C C . LEU A 1 105 ? 1.350 1.656 -13.186 1.00 90.88 105 LEU A C 1
ATOM 869 O O . LEU A 1 105 ? 0.771 1.289 -12.164 1.00 90.88 105 LEU A O 1
ATOM 873 N N . LYS A 1 106 ? 2.523 2.300 -13.134 1.00 92.25 106 LYS A N 1
ATOM 874 C CA . LYS A 1 106 ? 3.218 2.647 -11.883 1.00 92.25 106 LYS A CA 1
ATOM 875 C C . LYS A 1 106 ? 2.382 3.573 -10.997 1.00 92.25 106 LYS A C 1
ATOM 877 O O . LYS A 1 106 ? 2.370 3.409 -9.771 1.00 92.25 106 LYS A O 1
ATOM 882 N N . GLU A 1 107 ? 1.700 4.546 -11.595 1.00 92.75 107 GLU A N 1
ATOM 883 C CA . GLU A 1 107 ? 0.793 5.439 -10.874 1.00 92.75 107 GLU A CA 1
ATOM 884 C C . GLU A 1 107 ? -0.397 4.659 -10.301 1.00 92.75 107 GLU A C 1
ATOM 886 O O . GLU A 1 107 ? -0.692 4.784 -9.112 1.00 92.75 107 GLU A O 1
ATOM 891 N N . ARG A 1 108 ? -1.011 3.772 -11.095 1.00 91.94 108 ARG A N 1
ATOM 892 C CA . ARG A 1 108 ? -2.109 2.902 -10.643 1.00 91.94 108 ARG A CA 1
ATOM 893 C C . ARG A 1 108 ? -1.688 2.001 -9.479 1.00 91.94 108 ARG A C 1
ATOM 895 O O . ARG A 1 108 ? -2.409 1.935 -8.487 1.00 91.94 108 ARG A O 1
ATOM 902 N N . CYS A 1 109 ? -0.501 1.389 -9.539 1.00 90.38 109 CYS A N 1
ATOM 903 C CA . CYS A 1 109 ? 0.049 0.619 -8.415 1.00 90.38 109 CYS A CA 1
ATOM 904 C C . CYS A 1 109 ? 0.256 1.483 -7.163 1.00 90.38 109 CYS A C 1
ATOM 906 O O . CYS A 1 109 ? 0.076 1.008 -6.045 1.00 90.38 109 CYS A O 1
ATOM 9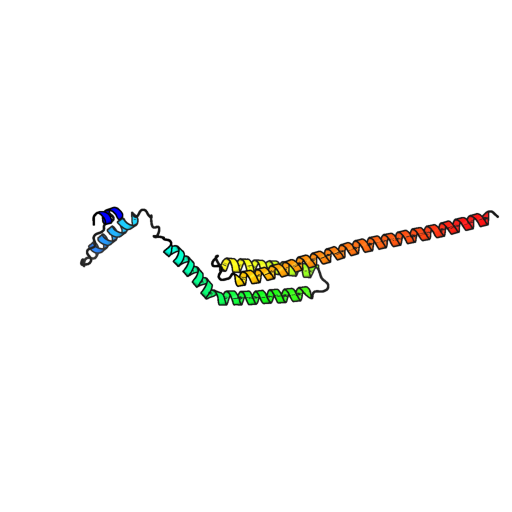08 N N . SER A 1 110 ? 0.668 2.742 -7.334 1.00 91.88 110 SER A N 1
ATOM 909 C CA . SER A 1 110 ? 0.906 3.655 -6.210 1.00 91.88 110 SER A CA 1
ATOM 910 C C . SER A 1 110 ? -0.400 4.067 -5.533 1.00 91.88 110 SER A C 1
ATOM 912 O O . SER A 1 110 ? -0.478 3.976 -4.312 1.00 91.88 110 SER A O 1
ATOM 914 N N . LYS A 1 111 ? -1.435 4.397 -6.315 1.00 93.31 111 LYS A N 1
ATOM 915 C CA . LYS A 1 111 ? -2.780 4.690 -5.796 1.00 93.31 111 LYS A CA 1
ATOM 916 C C . LYS A 1 111 ? -3.368 3.495 -5.048 1.00 93.31 111 LYS A C 1
ATOM 918 O O . LYS A 1 111 ? -3.783 3.632 -3.906 1.00 93.31 111 LYS A O 1
ATOM 923 N N . LEU A 1 112 ? -3.296 2.296 -5.635 1.00 91.31 112 LEU A N 1
ATOM 924 C CA . LEU A 1 112 ? -3.787 1.074 -4.989 1.00 91.31 112 LEU A CA 1
ATOM 925 C C . LEU A 1 112 ? -3.064 0.783 -3.661 1.00 91.31 112 LEU A C 1
ATOM 927 O O . LEU A 1 112 ? -3.684 0.339 -2.691 1.00 91.31 112 LEU A O 1
ATOM 931 N N . LEU A 1 113 ? -1.755 1.046 -3.601 1.00 92.38 113 LEU A N 1
ATOM 932 C CA . LEU A 1 113 ? -0.962 0.891 -2.383 1.00 92.38 113 LEU A CA 1
ATOM 933 C C . LEU A 1 113 ? -1.371 1.896 -1.299 1.00 92.38 113 LEU A C 1
ATOM 935 O O . LEU A 1 113 ? -1.494 1.512 -0.138 1.00 92.38 113 LEU A O 1
ATOM 939 N N . GLU A 1 114 ? -1.568 3.162 -1.666 1.00 92.19 114 GLU A N 1
ATOM 940 C CA . GLU A 1 114 ? -2.017 4.215 -0.749 1.00 92.19 114 GLU A CA 1
ATOM 941 C C . GLU A 1 114 ? -3.419 3.926 -0.213 1.00 92.19 114 GLU A C 1
ATOM 943 O O . GLU A 1 114 ? -3.609 3.924 1.002 1.00 92.19 114 GLU A O 1
ATOM 948 N N . ASP A 1 115 ? -4.360 3.555 -1.083 1.00 90.62 115 ASP A N 1
ATOM 949 C CA . ASP A 1 115 ? -5.724 3.190 -0.695 1.00 90.62 115 ASP A CA 1
ATOM 950 C C . ASP A 1 115 ? -5.745 1.998 0.267 1.00 90.62 115 ASP A C 1
ATOM 952 O O . ASP A 1 115 ? -6.501 1.977 1.242 1.00 90.62 115 ASP A O 1
ATOM 956 N N . THR A 1 116 ? -4.907 0.989 0.013 1.00 88.69 116 THR A N 1
ATOM 957 C CA . THR A 1 116 ? -4.822 -0.204 0.868 1.00 88.69 116 THR A CA 1
ATOM 958 C C . THR A 1 116 ? -4.197 0.131 2.222 1.00 88.69 116 THR A C 1
ATOM 960 O O . THR A 1 116 ? -4.699 -0.316 3.250 1.00 88.69 116 THR A O 1
ATOM 963 N N . LYS A 1 117 ? -3.154 0.971 2.254 1.00 89.44 117 LYS A N 1
ATOM 964 C CA . LYS A 1 117 ? -2.546 1.456 3.505 1.00 89.44 117 LYS A CA 1
ATOM 965 C C . LYS A 1 117 ? -3.505 2.318 4.319 1.00 89.44 117 LYS A C 1
ATOM 967 O O . LYS A 1 117 ? -3.576 2.172 5.536 1.00 89.44 117 LYS A O 1
ATOM 972 N N . PHE A 1 118 ? -4.264 3.186 3.656 1.00 87.94 118 PHE A N 1
ATOM 973 C CA . PHE A 1 118 ? -5.274 4.013 4.307 1.00 87.94 118 PHE A CA 1
ATOM 974 C C . PHE A 1 118 ? -6.371 3.154 4.952 1.00 87.94 118 PHE A C 1
ATOM 976 O O . PHE A 1 118 ? -6.795 3.430 6.073 1.00 87.94 118 PHE A O 1
ATOM 983 N N . LYS A 1 119 ? -6.791 2.074 4.280 1.00 86.50 119 LYS A N 1
ATOM 984 C CA . LYS A 1 119 ? -7.767 1.111 4.816 1.00 86.50 119 LYS A CA 1
ATOM 985 C C . LYS A 1 119 ? -7.223 0.258 5.962 1.00 86.50 119 LYS A C 1
ATOM 987 O O . LYS A 1 119 ? -7.998 -0.095 6.842 1.00 86.50 119 LYS A O 1
ATOM 992 N N . ASP A 1 120 ? -5.928 -0.056 5.966 1.00 85.75 120 ASP A N 1
ATOM 993 C CA . ASP A 1 120 ? -5.296 -0.849 7.030 1.00 85.75 120 ASP A CA 1
ATOM 994 C C . ASP A 1 120 ? -5.255 -0.107 8.377 1.00 85.75 120 ASP A C 1
ATOM 996 O O . ASP A 1 120 ? -5.264 -0.742 9.430 1.00 85.75 120 ASP A O 1
ATOM 1000 N N . GLN A 1 121 ? -5.230 1.234 8.357 1.00 81.06 121 GLN A N 1
ATOM 1001 C CA . GLN A 1 121 ? -5.208 2.103 9.547 1.00 81.06 121 GLN A CA 1
ATOM 1002 C C . GLN A 1 121 ? -4.126 1.736 10.588 1.00 81.06 121 GLN A C 1
ATOM 1004 O O . GLN A 1 121 ? -4.261 2.075 11.760 1.00 81.06 121 GLN A O 1
ATOM 1009 N N . GLY A 1 122 ? -3.052 1.052 10.173 1.00 79.50 122 GLY A N 1
ATOM 1010 C CA . GLY A 1 122 ? -1.966 0.608 11.053 1.00 79.50 122 GLY A CA 1
ATOM 1011 C C . GLY A 1 122 ? -2.259 -0.672 11.842 1.00 79.50 122 GLY A C 1
ATOM 1012 O O . GLY A 1 122 ? -1.508 -1.002 12.756 1.00 79.50 122 GLY A O 1
ATOM 1013 N N . THR A 1 123 ? -3.327 -1.402 11.508 1.00 81.38 123 THR A N 1
ATOM 1014 C CA . THR A 1 123 ? -3.670 -2.677 12.164 1.00 81.38 123 THR A CA 1
ATOM 1015 C C . THR A 1 123 ? -2.828 -3.855 11.678 1.00 81.38 123 THR A C 1
ATOM 1017 O O . THR A 1 123 ? -2.823 -4.902 12.326 1.00 81.38 123 THR A O 1
ATOM 1020 N N . ASN A 1 124 ? -2.095 -3.690 10.570 1.00 84.19 124 ASN A N 1
ATOM 1021 C CA . ASN A 1 124 ? -1.273 -4.711 9.914 1.00 84.19 124 ASN A CA 1
ATOM 1022 C C . ASN A 1 124 ? -2.060 -5.934 9.411 1.00 84.19 124 ASN A C 1
ATOM 1024 O O . ASN A 1 124 ? -1.464 -6.938 9.016 1.00 84.19 124 ASN A O 1
ATOM 1028 N N . VAL A 1 125 ? -3.390 -5.863 9.378 1.00 84.56 125 VAL A N 1
ATOM 1029 C CA . VAL A 1 125 ? -4.259 -6.949 8.905 1.00 84.56 125 VAL A CA 1
ATOM 1030 C C . VAL A 1 125 ? -4.107 -7.142 7.391 1.00 84.56 125 VAL A C 1
ATOM 1032 O O . VAL A 1 125 ? -4.135 -8.266 6.896 1.00 84.56 125 VAL A O 1
ATOM 1035 N N . LEU A 1 126 ? -3.881 -6.061 6.640 1.00 87.06 126 LEU A N 1
ATOM 1036 C CA . LEU A 1 126 ? -3.723 -6.073 5.183 1.00 87.06 126 LEU A CA 1
ATOM 1037 C C . LEU A 1 126 ? -2.254 -6.188 4.741 1.00 87.06 126 LEU A C 1
ATOM 1039 O O . LEU A 1 126 ? -1.947 -5.993 3.564 1.00 87.06 126 LEU A O 1
ATOM 1043 N N . GLN A 1 127 ? -1.330 -6.527 5.644 1.00 88.50 127 GLN A N 1
ATOM 1044 C CA . GLN A 1 127 ? 0.110 -6.504 5.365 1.00 88.50 127 GLN A CA 1
ATOM 1045 C C . GLN A 1 127 ? 0.521 -7.424 4.203 1.00 88.50 127 GLN A C 1
ATOM 1047 O O . GLN A 1 127 ? 1.357 -7.051 3.378 1.00 88.50 127 GLN A O 1
ATOM 1052 N N . ASN A 1 128 ? -0.107 -8.597 4.086 1.00 87.38 128 ASN A N 1
ATOM 1053 C CA . ASN A 1 128 ? 0.131 -9.534 2.980 1.00 87.38 128 ASN A CA 1
ATOM 1054 C C . ASN A 1 128 ? -0.294 -8.954 1.621 1.00 87.38 128 ASN A C 1
ATOM 1056 O O . ASN A 1 128 ? 0.325 -9.212 0.592 1.00 87.38 128 ASN A O 1
ATOM 1060 N N . ILE A 1 129 ? -1.352 -8.147 1.614 1.00 86.94 129 ILE A N 1
ATOM 1061 C CA . ILE A 1 129 ? -1.865 -7.494 0.411 1.00 86.94 129 ILE A CA 1
ATOM 1062 C C . ILE A 1 129 ? -0.946 -6.326 0.034 1.00 86.94 129 ILE A C 1
ATOM 1064 O O . ILE A 1 129 ? -0.558 -6.170 -1.124 1.00 86.94 129 ILE A O 1
ATOM 1068 N N . ILE A 1 130 ? -0.535 -5.537 1.029 1.00 90.19 130 ILE A N 1
ATOM 1069 C CA . ILE A 1 130 ? 0.411 -4.428 0.870 1.00 90.19 130 ILE A CA 1
ATOM 1070 C C . ILE A 1 130 ? 1.745 -4.933 0.307 1.00 90.19 130 ILE A C 1
ATOM 1072 O O . ILE A 1 130 ? 2.308 -4.311 -0.601 1.00 90.19 130 ILE A O 1
ATOM 1076 N N . SER A 1 131 ? 2.255 -6.063 0.804 1.00 89.94 131 SER A N 1
ATOM 1077 C CA . SER A 1 131 ? 3.506 -6.650 0.318 1.00 89.94 131 SER A CA 1
ATOM 1078 C C . SER A 1 131 ? 3.384 -7.143 -1.129 1.00 89.94 131 SER A C 1
ATOM 1080 O O . SER A 1 131 ? 4.291 -6.891 -1.928 1.00 89.94 131 SER A O 1
ATOM 1082 N N . ALA A 1 132 ? 2.248 -7.738 -1.506 1.00 88.12 132 ALA A N 1
ATOM 1083 C CA . ALA A 1 132 ? 1.970 -8.148 -2.882 1.00 88.12 132 ALA A CA 1
ATOM 1084 C 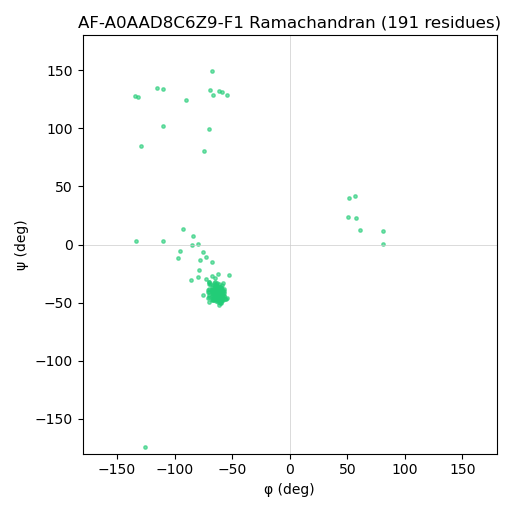C . ALA A 1 132 ? 1.962 -6.952 -3.852 1.00 88.12 132 ALA A C 1
ATOM 1086 O O . ALA A 1 132 ? 2.729 -6.950 -4.819 1.00 88.12 132 ALA A O 1
ATOM 1087 N N . ILE A 1 133 ? 1.193 -5.893 -3.558 1.00 90.25 133 ILE A N 1
ATOM 1088 C CA . ILE A 1 133 ? 1.158 -4.668 -4.385 1.00 90.25 133 ILE A CA 1
ATOM 1089 C C . ILE A 1 133 ? 2.556 -4.037 -4.476 1.00 90.25 133 ILE A C 1
ATOM 1091 O O . ILE A 1 133 ? 2.982 -3.568 -5.534 1.00 90.25 133 ILE A O 1
ATOM 1095 N N . THR A 1 134 ? 3.306 -4.033 -3.371 1.00 91.62 134 THR A N 1
ATOM 1096 C CA . THR A 1 134 ? 4.667 -3.479 -3.337 1.00 91.62 134 THR A CA 1
ATOM 1097 C C . THR A 1 134 ? 5.603 -4.242 -4.275 1.00 91.62 134 THR A C 1
ATOM 1099 O O . THR A 1 134 ? 6.370 -3.622 -5.016 1.00 91.62 134 THR A O 1
ATOM 1102 N N . SER A 1 135 ? 5.527 -5.573 -4.285 1.00 90.12 135 SER A N 1
ATOM 1103 C CA . SER A 1 135 ? 6.293 -6.414 -5.209 1.00 90.12 135 SER A CA 1
ATOM 1104 C C . SER A 1 135 ? 5.930 -6.125 -6.664 1.00 90.12 135 SER A C 1
ATOM 1106 O O . SER A 1 135 ? 6.825 -5.941 -7.487 1.00 90.12 135 SER A O 1
ATOM 1108 N N . GLN A 1 136 ? 4.645 -5.959 -6.983 1.00 88.12 136 GLN A N 1
ATOM 1109 C CA . GLN A 1 136 ? 4.230 -5.569 -8.334 1.00 88.12 136 GLN A CA 1
ATOM 1110 C C . GLN A 1 136 ? 4.766 -4.200 -8.745 1.00 88.12 136 GLN A C 1
ATOM 1112 O O . GLN A 1 136 ? 5.309 -4.044 -9.838 1.00 88.12 136 GLN A O 1
ATOM 1117 N N . LYS A 1 137 ? 4.673 -3.201 -7.861 1.00 91.75 137 LYS A N 1
ATOM 1118 C CA . LYS A 1 137 ? 5.218 -1.863 -8.117 1.00 91.75 137 LYS A CA 1
ATOM 1119 C C . LYS A 1 137 ? 6.718 -1.920 -8.418 1.00 91.75 137 LYS A C 1
ATOM 1121 O O . LYS A 1 137 ? 7.187 -1.194 -9.297 1.00 91.75 137 LYS A O 1
ATOM 1126 N N . LYS A 1 138 ? 7.468 -2.787 -7.726 1.00 91.94 138 LYS A N 1
ATOM 1127 C CA . LYS A 1 138 ? 8.894 -3.021 -8.006 1.00 91.94 138 LYS A CA 1
ATOM 1128 C C . LYS A 1 138 ? 9.109 -3.607 -9.400 1.00 91.94 138 LYS A C 1
ATOM 1130 O O . LYS A 1 138 ? 9.975 -3.112 -10.112 1.00 91.94 138 LYS A O 1
ATOM 1135 N N . ILE A 1 139 ? 8.312 -4.597 -9.807 1.00 90.50 139 ILE A N 1
ATOM 1136 C CA . ILE A 1 139 ? 8.397 -5.195 -11.150 1.00 90.50 139 ILE A CA 1
ATOM 1137 C C . ILE A 1 139 ? 8.156 -4.130 -12.229 1.00 90.50 139 ILE A C 1
ATOM 1139 O O . ILE A 1 139 ? 8.986 -3.970 -13.120 1.00 90.50 139 ILE A O 1
ATOM 1143 N N . VAL A 1 140 ? 7.081 -3.343 -12.111 1.00 90.88 140 VAL A N 1
ATOM 1144 C CA . VAL A 1 140 ? 6.769 -2.264 -13.069 1.00 90.88 140 VAL A CA 1
ATOM 1145 C C . VAL A 1 140 ? 7.891 -1.223 -13.117 1.00 90.88 140 VAL A C 1
ATOM 1147 O O . VAL A 1 140 ? 8.294 -0.784 -14.191 1.00 90.88 140 VAL A O 1
ATOM 1150 N N . THR A 1 141 ? 8.443 -0.850 -11.959 1.00 90.94 141 THR A N 1
ATOM 1151 C CA . THR A 1 141 ? 9.559 0.108 -11.881 1.00 90.94 141 THR A CA 1
ATOM 1152 C C . THR A 1 141 ? 10.809 -0.434 -12.574 1.00 90.94 141 THR A C 1
ATOM 1154 O O . THR A 1 141 ? 11.440 0.287 -13.344 1.00 90.94 141 THR A O 1
ATOM 1157 N N . LYS A 1 142 ? 11.120 -1.717 -12.376 1.00 91.56 142 LYS A N 1
ATOM 1158 C CA . LYS A 1 142 ? 12.238 -2.382 -13.047 1.00 91.56 142 LYS A CA 1
ATOM 1159 C C . LYS A 1 142 ? 12.052 -2.414 -14.567 1.00 91.56 142 LYS A C 1
ATOM 1161 O O . LYS A 1 142 ? 13.013 -2.206 -15.301 1.00 91.56 142 LYS A O 1
ATOM 1166 N N . GLU A 1 143 ? 10.831 -2.617 -15.059 1.00 88.38 143 GLU A N 1
ATOM 1167 C CA . GLU A 1 143 ? 10.582 -2.605 -16.507 1.00 88.38 143 GLU A CA 1
ATOM 1168 C C . GLU A 1 143 ? 10.716 -1.202 -17.121 1.00 88.38 143 GLU A C 1
ATOM 1170 O O . GLU A 1 143 ? 11.225 -1.058 -18.237 1.00 88.38 143 GLU A O 1
ATOM 1175 N N . ILE A 1 144 ? 10.354 -0.150 -16.378 1.00 89.19 144 ILE A N 1
ATOM 1176 C CA . ILE A 1 144 ? 10.634 1.242 -16.770 1.00 89.19 144 ILE A CA 1
ATOM 1177 C C . ILE A 1 144 ? 12.144 1.460 -16.901 1.00 89.19 144 ILE A C 1
ATOM 1179 O O . ILE A 1 144 ? 12.610 1.973 -17.920 1.00 89.19 144 ILE A O 1
ATOM 1183 N N . GLU A 1 145 ? 12.919 1.040 -15.899 1.00 90.25 145 GLU A N 1
ATOM 1184 C CA . GLU A 1 145 ? 14.383 1.157 -15.904 1.00 90.25 145 GLU A CA 1
ATOM 1185 C C . GLU A 1 145 ? 15.012 0.404 -17.083 1.00 90.25 145 GLU A C 1
ATOM 1187 O O . GLU A 1 145 ? 15.855 0.959 -17.793 1.00 90.25 145 GLU A O 1
ATOM 1192 N N . ASN A 1 146 ? 14.555 -0.823 -17.347 1.00 88.44 146 ASN A N 1
ATOM 1193 C CA . ASN A 1 146 ? 14.992 -1.619 -18.493 1.00 88.44 146 ASN A CA 1
ATOM 1194 C C . ASN A 1 146 ? 14.688 -0.913 -19.819 1.00 88.44 146 ASN A C 1
ATOM 1196 O O . ASN A 1 146 ? 15.543 -0.858 -20.703 1.00 88.44 146 ASN A O 1
ATOM 1200 N N . THR A 1 147 ? 13.492 -0.339 -19.961 1.00 86.12 147 THR A N 1
ATOM 1201 C CA . THR A 1 147 ? 13.087 0.378 -21.178 1.00 86.12 147 THR A CA 1
ATOM 1202 C C . THR A 1 147 ? 13.946 1.628 -21.397 1.00 86.12 147 THR A C 1
ATOM 1204 O O . THR A 1 147 ? 14.434 1.850 -22.505 1.00 86.12 147 THR A O 1
ATOM 1207 N N . LEU A 1 148 ? 14.234 2.391 -20.336 1.00 87.44 148 LEU A N 1
ATOM 1208 C CA . LEU A 1 148 ? 15.154 3.536 -20.389 1.00 87.44 148 LEU A CA 1
ATOM 1209 C C . LEU A 1 148 ? 16.591 3.128 -20.734 1.00 87.44 148 LEU A C 1
ATOM 1211 O O . LEU A 1 148 ? 17.312 3.884 -21.389 1.00 87.44 148 LEU A O 1
ATOM 1215 N N . LYS A 1 149 ? 17.042 1.962 -20.263 1.00 88.44 149 LYS A N 1
ATOM 1216 C CA . LYS A 1 149 ? 18.373 1.437 -20.578 1.00 88.44 149 LYS A CA 1
ATOM 1217 C C . LYS A 1 149 ? 18.479 1.057 -22.058 1.00 88.44 149 LYS A C 1
ATOM 1219 O O . LYS A 1 149 ? 19.402 1.517 -22.725 1.00 88.44 149 LYS A O 1
ATOM 1224 N N . ARG A 1 150 ? 17.495 0.318 -22.586 1.00 84.88 150 ARG A N 1
ATOM 1225 C CA . ARG A 1 150 ? 17.420 -0.056 -24.012 1.00 84.88 150 ARG A CA 1
ATOM 1226 C C . ARG A 1 150 ? 17.413 1.174 -24.925 1.00 84.88 150 ARG A C 1
ATOM 1228 O O . ARG A 1 150 ? 18.061 1.171 -25.966 1.00 84.88 150 ARG A O 1
ATOM 1235 N N . GLU A 1 151 ? 16.699 2.232 -24.540 1.00 83.81 151 GLU A N 1
ATOM 1236 C CA . GLU A 1 151 ? 16.660 3.484 -25.304 1.00 83.81 151 GLU A CA 1
ATOM 1237 C C . GLU A 1 151 ? 18.032 4.175 -25.350 1.00 83.81 151 GLU A C 1
ATOM 1239 O O . GLU A 1 151 ? 18.492 4.578 -26.419 1.00 83.81 151 GLU A O 1
ATOM 1244 N N . ARG A 1 152 ? 18.737 4.243 -24.213 1.00 85.56 152 ARG A N 1
ATOM 1245 C CA . ARG A 1 152 ? 20.101 4.793 -24.153 1.00 85.56 152 ARG A CA 1
ATOM 1246 C C . ARG A 1 152 ? 21.078 4.013 -25.032 1.00 85.56 152 ARG A C 1
ATOM 1248 O O . ARG A 1 152 ? 21.800 4.619 -25.820 1.00 85.56 152 ARG A O 1
ATOM 1255 N N . GLU A 1 153 ? 21.048 2.686 -24.959 1.00 87.56 153 GLU A N 1
ATOM 1256 C CA . GLU A 1 153 ? 21.896 1.814 -25.784 1.00 87.56 153 GLU A CA 1
ATOM 1257 C C . GLU A 1 153 ? 21.624 2.008 -27.288 1.00 87.56 153 GLU A C 1
ATOM 1259 O O . GLU A 1 153 ? 22.565 2.111 -28.081 1.00 87.56 153 GLU A O 1
ATOM 1264 N N . LYS A 1 154 ? 20.350 2.146 -27.695 1.00 85.88 154 LYS A N 1
ATOM 1265 C CA . LYS A 1 154 ? 19.977 2.463 -29.087 1.00 85.88 154 LYS A CA 1
ATOM 1266 C C . LYS A 1 154 ? 20.548 3.810 -29.541 1.00 85.88 154 LYS A C 1
ATOM 1268 O O . LYS A 1 154 ? 21.087 3.903 -30.646 1.00 85.88 154 LYS A O 1
ATOM 1273 N N . GLN A 1 155 ? 20.460 4.843 -28.705 1.00 85.56 155 GLN A N 1
ATOM 1274 C CA . GLN A 1 155 ? 20.985 6.175 -29.022 1.00 85.56 155 GLN A CA 1
ATOM 1275 C C . GLN A 1 155 ? 22.514 6.186 -29.147 1.00 85.56 155 GLN A C 1
ATOM 1277 O O . GLN A 1 155 ? 23.058 6.815 -30.057 1.00 85.56 155 GLN A O 1
ATOM 1282 N N . GLU A 1 156 ? 23.222 5.478 -28.269 1.00 90.00 156 GLU A N 1
ATOM 1283 C CA . GLU A 1 156 ? 24.680 5.339 -28.343 1.00 90.00 156 GLU A CA 1
ATOM 1284 C C . GLU A 1 156 ? 25.120 4.582 -29.598 1.00 90.00 156 GLU A C 1
ATOM 1286 O O . GLU A 1 156 ? 26.048 5.013 -30.291 1.00 90.00 156 GLU A O 1
ATOM 1291 N N . LEU A 1 157 ? 24.419 3.499 -29.945 1.00 88.62 157 LEU A N 1
ATOM 1292 C CA . LEU A 1 157 ? 24.676 2.755 -31.173 1.00 88.62 157 LEU A CA 1
ATOM 1293 C C . LEU A 1 157 ? 24.438 3.625 -32.416 1.00 88.62 157 LEU A C 1
ATOM 1295 O O . LEU A 1 157 ? 25.247 3.600 -33.344 1.00 88.62 157 LEU A O 1
ATOM 1299 N N . ALA A 1 158 ? 23.376 4.437 -32.425 1.00 89.06 158 ALA A N 1
ATOM 1300 C CA . ALA A 1 158 ? 23.091 5.373 -33.511 1.00 89.06 158 ALA A CA 1
ATOM 1301 C C . ALA A 1 158 ? 24.211 6.415 -33.684 1.00 89.06 158 ALA A C 1
ATOM 1303 O O . ALA A 1 158 ? 24.672 6.639 -34.806 1.00 89.06 158 ALA A O 1
ATOM 1304 N N . LYS A 1 159 ? 24.713 6.993 -32.582 1.00 91.31 159 LYS A N 1
ATOM 1305 C CA . LYS A 1 159 ? 25.859 7.922 -32.604 1.00 91.31 159 LYS A CA 1
ATOM 1306 C C . LYS A 1 159 ? 27.118 7.248 -33.151 1.00 91.31 159 LYS A C 1
ATOM 1308 O O . LYS A 1 159 ? 27.741 7.773 -34.074 1.00 91.31 159 LYS A O 1
ATOM 1313 N N . ARG A 1 160 ? 27.448 6.051 -32.653 1.00 90.88 160 ARG A N 1
ATOM 1314 C CA . ARG A 1 160 ? 28.614 5.273 -33.102 1.00 90.88 160 ARG A CA 1
ATOM 1315 C C . ARG A 1 160 ? 28.525 4.910 -34.588 1.00 90.88 160 ARG A C 1
ATOM 1317 O O . ARG A 1 160 ? 29.517 5.003 -35.311 1.00 90.88 160 ARG A O 1
ATOM 1324 N N . ASN A 1 161 ? 27.343 4.530 -35.069 1.00 89.88 161 ASN A N 1
ATOM 1325 C CA . ASN A 1 161 ? 27.115 4.227 -36.481 1.00 89.88 161 ASN A CA 1
ATOM 1326 C C . ASN A 1 161 ? 27.276 5.466 -37.369 1.00 89.88 161 ASN A C 1
ATOM 1328 O O . ASN A 1 161 ? 27.895 5.373 -38.430 1.00 89.88 161 ASN A O 1
ATOM 1332 N N . GLU A 1 162 ? 26.786 6.629 -36.937 1.00 91.31 162 GLU A N 1
ATOM 1333 C CA . GLU A 1 162 ? 26.943 7.879 -37.685 1.00 91.31 162 GLU A CA 1
ATOM 1334 C C . GLU A 1 162 ? 28.409 8.345 -37.720 1.0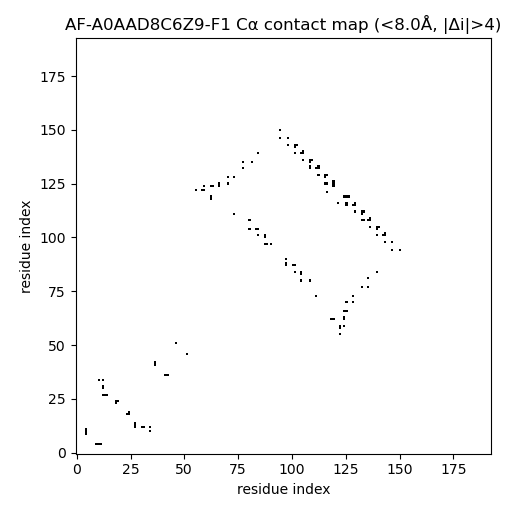0 91.31 162 GLU A C 1
ATOM 1336 O O . GLU A 1 162 ? 28.908 8.741 -38.776 1.00 91.31 162 GLU A O 1
ATOM 1341 N N . GLU A 1 163 ? 29.148 8.221 -36.614 1.00 91.25 163 GLU A N 1
ATOM 1342 C CA . GLU A 1 163 ? 30.596 8.471 -36.576 1.00 91.25 163 GLU A CA 1
ATOM 1343 C C . GLU A 1 163 ? 31.365 7.541 -37.520 1.00 91.25 163 GLU A C 1
ATOM 1345 O O . GLU A 1 163 ? 32.200 7.998 -38.306 1.00 91.25 163 GLU A O 1
ATOM 1350 N N . ASN A 1 164 ? 31.053 6.244 -37.503 1.00 90.00 164 ASN A N 1
ATOM 1351 C CA . ASN A 1 164 ? 31.647 5.270 -38.417 1.00 90.00 164 ASN A CA 1
ATOM 1352 C C . ASN A 1 164 ? 31.320 5.593 -39.882 1.00 90.00 164 ASN A C 1
ATOM 1354 O O . ASN A 1 164 ? 32.182 5.459 -40.755 1.00 90.00 164 ASN A O 1
ATOM 1358 N N . ARG A 1 165 ? 30.102 6.070 -40.167 1.00 88.62 165 ARG A N 1
ATOM 1359 C CA . ARG A 1 165 ? 29.688 6.493 -41.511 1.00 88.62 165 ARG A CA 1
ATOM 1360 C C . ARG A 1 165 ? 30.458 7.730 -41.975 1.00 88.62 165 ARG A C 1
ATOM 1362 O O . ARG A 1 165 ? 30.894 7.771 -43.126 1.00 88.62 165 ARG A O 1
ATOM 1369 N N . LYS A 1 166 ? 30.688 8.704 -41.088 1.00 91.56 166 LYS A N 1
ATOM 1370 C CA . LYS A 1 166 ? 31.529 9.885 -41.358 1.00 91.56 166 LYS A CA 1
ATOM 1371 C C . LYS A 1 166 ? 32.986 9.494 -41.619 1.00 91.56 166 LYS A C 1
ATOM 1373 O O . LYS A 1 166 ? 33.543 9.926 -42.625 1.00 91.56 166 LYS A O 1
ATOM 1378 N N . LYS A 1 167 ? 33.567 8.616 -40.792 1.00 88.94 167 LYS A N 1
ATOM 1379 C CA . LYS A 1 167 ? 34.936 8.099 -40.976 1.00 88.94 167 LYS A CA 1
ATOM 1380 C C . LYS A 1 167 ? 35.101 7.381 -42.318 1.00 88.94 167 LYS A C 1
ATOM 1382 O O . LYS A 1 167 ? 36.030 7.703 -43.047 1.00 88.94 167 LYS A O 1
ATOM 1387 N N . LYS A 1 168 ? 34.167 6.495 -42.694 1.00 84.69 168 LYS A N 1
ATOM 1388 C CA . LYS A 1 168 ? 34.177 5.807 -44.002 1.00 84.69 168 LYS A CA 1
ATOM 1389 C C . LYS A 1 168 ? 34.091 6.773 -45.189 1.00 84.69 168 LYS A C 1
ATOM 1391 O O . LYS A 1 168 ? 34.770 6.576 -46.193 1.00 84.69 168 LYS A O 1
ATOM 1396 N N . LYS A 1 169 ? 33.265 7.821 -45.090 1.00 86.81 169 LYS A N 1
ATOM 1397 C CA . LYS A 1 169 ? 33.182 8.862 -46.130 1.00 86.81 169 LYS A CA 1
ATOM 1398 C C . LYS A 1 169 ? 34.488 9.650 -46.243 1.00 86.81 169 LYS A C 1
ATOM 1400 O O . LYS A 1 169 ? 34.902 9.957 -47.356 1.00 86.81 169 LYS A O 1
ATOM 1405 N N . GLN A 1 170 ? 35.132 9.960 -45.118 1.00 83.81 170 GLN A N 1
ATOM 1406 C CA . GLN A 1 170 ? 36.407 10.673 -45.109 1.00 83.81 170 GLN A CA 1
ATOM 1407 C C . GLN A 1 170 ? 37.530 9.827 -45.716 1.00 83.81 170 GLN A C 1
ATOM 1409 O O . GLN A 1 170 ? 38.207 10.290 -46.626 1.00 83.81 170 GLN A O 1
ATOM 1414 N N . THR A 1 171 ? 37.669 8.563 -45.308 1.00 80.12 171 THR A N 1
ATOM 1415 C CA . THR A 1 171 ? 38.687 7.664 -45.874 1.00 80.12 171 THR A CA 1
ATOM 1416 C C . THR A 1 171 ? 38.477 7.409 -47.366 1.00 80.12 171 THR A C 1
ATOM 1418 O O . THR A 1 171 ? 39.454 7.331 -48.106 1.00 80.12 171 THR A O 1
ATOM 1421 N N . GLY A 1 172 ? 37.222 7.328 -47.827 1.00 85.06 172 GLY A N 1
ATOM 1422 C CA . GLY A 1 172 ? 36.896 7.251 -49.254 1.00 85.06 172 GLY A CA 1
ATOM 1423 C C . GLY A 1 172 ? 37.367 8.483 -50.035 1.00 85.06 172 GLY A C 1
ATOM 1424 O O . GLY A 1 172 ? 38.060 8.337 -51.040 1.00 85.06 172 GLY A O 1
ATOM 1425 N N . LYS A 1 173 ? 37.074 9.692 -49.532 1.00 84.94 173 LYS A N 1
ATOM 1426 C CA . LYS A 1 173 ? 37.547 10.957 -50.126 1.00 84.94 173 LYS A CA 1
ATOM 1427 C C . LYS A 1 173 ? 39.075 11.059 -50.135 1.00 84.94 173 LYS A C 1
ATOM 1429 O O . LYS A 1 173 ? 39.656 11.460 -51.142 1.00 84.94 173 LYS A O 1
ATOM 1434 N N . ASP A 1 174 ? 39.730 10.666 -49.044 1.00 83.31 174 ASP A N 1
ATOM 1435 C CA . ASP A 1 174 ? 41.191 10.694 -48.926 1.00 83.31 174 ASP A CA 1
ATOM 1436 C C . ASP A 1 174 ? 41.863 9.717 -49.906 1.00 83.31 174 ASP A C 1
ATOM 1438 O O . ASP A 1 174 ? 42.949 9.993 -50.423 1.00 83.31 174 ASP A O 1
ATOM 1442 N N . TYR A 1 175 ? 41.234 8.567 -50.168 1.00 81.31 175 TYR A N 1
ATOM 1443 C CA . TYR A 1 175 ? 41.706 7.587 -51.146 1.00 81.31 175 TYR A CA 1
ATOM 1444 C C . TYR A 1 175 ? 41.543 8.097 -52.586 1.00 81.31 175 TYR A C 1
ATOM 1446 O O . TYR A 1 175 ? 42.492 8.045 -53.370 1.00 81.31 175 TYR A O 1
ATOM 1454 N N . GLU A 1 176 ? 40.385 8.675 -52.915 1.00 85.50 176 GLU A N 1
ATOM 1455 C CA . GLU A 1 176 ? 40.129 9.325 -54.209 1.00 85.50 176 GLU A CA 1
ATOM 1456 C C . GLU A 1 176 ? 41.113 10.467 -54.495 1.00 85.50 176 GLU A C 1
ATOM 1458 O O . GLU A 1 176 ? 41.653 10.578 -55.599 1.00 85.50 176 GLU A O 1
ATOM 1463 N N . TRP A 1 177 ? 41.385 11.303 -53.490 1.00 85.00 177 TRP A N 1
ATOM 1464 C CA . TRP A 1 177 ? 42.352 12.391 -53.597 1.00 85.00 177 TRP A CA 1
ATOM 1465 C C . TRP A 1 177 ? 43.764 11.866 -53.882 1.00 85.00 177 TRP A C 1
ATOM 1467 O O . TRP A 1 177 ? 44.454 12.388 -54.761 1.00 85.00 177 TRP A O 1
ATOM 1477 N N . ARG A 1 178 ? 44.188 10.794 -53.193 1.00 82.19 178 ARG A N 1
ATOM 1478 C CA . ARG A 1 178 ? 45.493 10.151 -53.429 1.00 82.19 178 ARG A CA 1
ATOM 1479 C C . ARG A 1 178 ? 45.607 9.586 -54.844 1.00 82.19 178 ARG A C 1
ATOM 1481 O O . ARG A 1 178 ? 46.631 9.805 -55.487 1.00 82.19 178 ARG A O 1
ATOM 1488 N N . LEU A 1 179 ? 44.566 8.919 -55.346 1.00 81.06 179 LEU A N 1
ATOM 1489 C CA . LEU A 1 179 ? 44.528 8.392 -56.714 1.00 81.06 179 LEU A CA 1
ATOM 1490 C C . LEU A 1 179 ? 44.687 9.501 -57.762 1.00 81.06 179 LEU A C 1
ATOM 1492 O O . LEU A 1 179 ? 45.567 9.403 -58.620 1.00 81.06 179 LEU A O 1
ATOM 1496 N N . LYS A 1 180 ? 43.913 10.589 -57.639 1.00 82.56 180 LYS A N 1
ATOM 1497 C CA . LYS A 1 180 ? 44.004 11.747 -58.546 1.00 82.56 180 LYS A CA 1
ATOM 1498 C C . LYS A 1 180 ? 45.389 12.395 -58.522 1.00 82.56 180 LYS A C 1
ATOM 1500 O O . LYS A 1 180 ? 45.947 12.700 -59.574 1.00 82.56 180 LYS A O 1
ATOM 1505 N N . ASN A 1 181 ? 45.987 12.550 -57.340 1.00 78.75 181 ASN A N 1
ATOM 1506 C CA . ASN A 1 181 ? 47.336 13.108 -57.216 1.00 78.75 181 ASN A CA 1
ATOM 1507 C C . ASN A 1 181 ? 48.424 12.199 -57.805 1.00 78.75 181 ASN A C 1
ATOM 1509 O O . ASN A 1 181 ? 49.393 12.691 -58.386 1.00 78.75 181 ASN A O 1
ATOM 1513 N N . CYS A 1 182 ? 48.288 10.878 -57.677 1.00 76.62 182 CYS A N 1
ATOM 1514 C CA . CYS A 1 182 ? 49.199 9.928 -58.311 1.00 76.62 182 CYS A CA 1
ATOM 1515 C C . CYS A 1 182 ? 49.084 9.951 -59.843 1.00 76.62 182 CYS A C 1
ATOM 1517 O O . CYS A 1 182 ? 50.115 9.906 -60.512 1.00 76.62 182 CYS A O 1
ATOM 1519 N N . GLN A 1 183 ? 47.872 10.057 -60.400 1.00 72.19 183 GLN A N 1
ATOM 1520 C CA . GLN A 1 183 ? 47.659 10.227 -61.845 1.00 72.19 183 GLN A CA 1
ATOM 1521 C C . GLN A 1 183 ? 48.278 11.526 -62.360 1.00 72.19 183 GLN A C 1
ATOM 1523 O O . GLN A 1 183 ? 49.106 11.485 -63.264 1.00 72.19 183 GLN A O 1
ATOM 1528 N N . TRP A 1 184 ? 48.007 12.653 -61.699 1.00 70.56 184 TRP A N 1
ATOM 1529 C CA . TRP A 1 184 ? 48.578 13.943 -62.087 1.00 70.56 184 TRP A CA 1
ATOM 1530 C C . TRP A 1 184 ? 50.115 13.935 -62.108 1.00 70.56 184 TRP A C 1
ATOM 1532 O O . TRP A 1 184 ? 50.735 14.473 -63.025 1.00 70.56 184 TRP A O 1
ATOM 1542 N N . LYS A 1 185 ? 50.759 13.278 -61.131 1.00 70.31 185 LYS A N 1
ATOM 1543 C CA . LYS A 1 185 ? 52.225 13.117 -61.108 1.00 70.31 185 LYS A CA 1
ATOM 1544 C C . LYS A 1 185 ? 52.752 12.263 -62.269 1.00 70.31 185 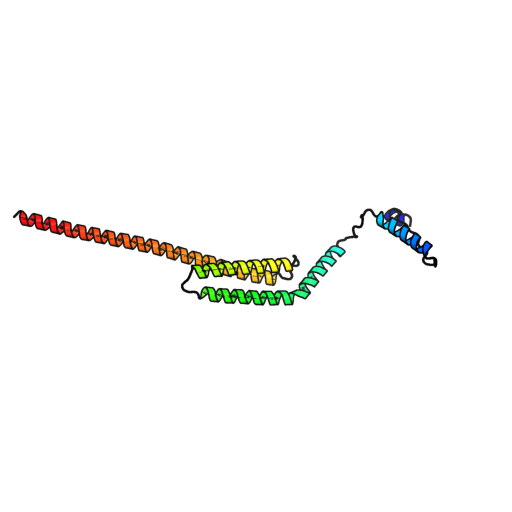LYS A C 1
ATOM 1546 O O . LYS A 1 185 ? 53.830 12.564 -62.780 1.00 70.31 185 LYS A O 1
ATOM 1551 N N . LYS A 1 186 ? 52.018 11.228 -62.693 1.00 69.94 186 LYS A N 1
ATOM 1552 C CA . LYS A 1 186 ? 52.375 10.410 -63.865 1.00 69.94 186 LYS A CA 1
ATOM 1553 C C . LYS A 1 186 ? 52.255 11.224 -65.156 1.00 69.94 186 LYS A C 1
ATOM 1555 O O . LYS A 1 186 ? 53.217 11.275 -65.917 1.00 69.94 186 LYS A O 1
ATOM 1560 N N . ASP A 1 187 ? 51.157 11.953 -65.335 1.00 68.38 187 ASP A N 1
ATOM 1561 C CA . ASP A 1 187 ? 50.912 12.775 -66.530 1.00 68.38 187 ASP A CA 1
ATOM 1562 C C . ASP A 1 187 ? 51.943 13.906 -66.690 1.00 68.38 187 ASP A C 1
ATOM 1564 O O . ASP A 1 187 ? 52.340 14.262 -67.801 1.00 68.38 187 ASP A O 1
ATOM 1568 N N . ARG A 1 188 ? 52.439 14.454 -65.573 1.00 62.97 188 ARG A N 1
ATOM 1569 C CA . ARG A 1 188 ? 53.474 15.501 -65.569 1.00 62.97 188 ARG A CA 1
ATOM 1570 C C . ARG A 1 188 ? 54.868 14.987 -65.943 1.00 62.97 188 ARG A C 1
ATOM 1572 O O . ARG A 1 188 ? 55.654 15.751 -66.495 1.00 62.97 188 ARG A O 1
ATOM 1579 N N . ASN A 1 189 ? 55.174 13.723 -65.647 1.00 59.38 189 ASN A N 1
ATOM 1580 C CA . ASN A 1 189 ? 56.444 13.090 -66.019 1.00 59.38 189 ASN A CA 1
ATOM 1581 C C . ASN A 1 189 ? 56.462 12.625 -67.481 1.00 59.38 189 ASN A C 1
ATOM 1583 O O . ASN A 1 189 ? 57.527 12.619 -68.090 1.00 59.38 189 ASN A O 1
ATOM 1587 N N . VAL A 1 190 ? 55.305 12.289 -68.061 1.00 58.00 190 VAL A N 1
ATOM 1588 C CA . VAL A 1 190 ? 55.190 11.942 -69.490 1.00 58.00 190 VAL A CA 1
ATOM 1589 C C . VAL A 1 190 ? 55.402 13.167 -70.389 1.00 58.00 190 VAL A C 1
ATOM 1591 O O . VAL A 1 190 ? 55.995 13.038 -71.446 1.00 58.00 190 VAL A O 1
ATOM 1594 N N . LYS A 1 191 ? 55.009 14.371 -69.950 1.00 54.19 191 LYS A N 1
ATOM 1595 C CA . LYS A 1 191 ? 55.206 15.631 -70.702 1.00 54.19 191 LYS A CA 1
ATOM 1596 C C . LYS A 1 191 ? 56.617 16.241 -70.608 1.00 54.19 191 LYS A C 1
ATOM 1598 O O . LYS A 1 191 ? 56.834 17.328 -71.133 1.00 54.19 191 LYS A O 1
ATOM 1603 N N . LYS A 1 192 ? 57.547 15.608 -69.883 1.00 54.28 192 LYS A N 1
ATOM 1604 C CA . LYS A 1 192 ? 58.937 16.077 -69.692 1.00 54.28 192 LYS A CA 1
ATOM 1605 C C . LYS A 1 192 ? 59.990 15.208 -70.401 1.00 54.28 192 LYS A C 1
ATOM 1607 O O . LYS A 1 192 ? 61.178 15.465 -70.230 1.00 54.28 192 LYS A O 1
ATOM 1612 N N . LYS A 1 193 ? 59.563 14.190 -71.148 1.00 44.59 193 LYS A N 1
ATOM 1613 C CA . LYS A 1 193 ? 60.379 13.438 -72.109 1.00 44.59 193 LYS A CA 1
ATOM 1614 C C . LYS A 1 193 ? 59.948 13.823 -73.513 1.00 44.59 193 LYS A C 1
ATOM 1616 O O . LYS A 1 193 ? 60.831 13.791 -74.390 1.00 44.59 193 LYS A O 1
#

Secondary structure (DSSP, 8-state):
-HHHHHHTTT------TT---HHHHHHHHHHHHHHHHT-TTTTPPP--HHHHHHHHHHHHHHHHHHHHHHHHHHHHHHHHHHHHHHHHHT--S-HHHHHHHHHHHHHHHHHHHHHHHHHHTT--TTHHHHHHHHHHHHHHHHHHHHHHHHHHHHHHHHHHHHHHHHHHHHHHHHHHHHHHHHHHHHHHHHTT-

Solvent-accessible surface area (backbone atoms only — not comparable to full-atom values): 11042 Å² total; per-residue (Å²): 110,68,65,61,38,56,78,50,69,68,77,75,79,84,79,72,89,78,65,83,56,63,68,66,48,51,56,45,51,51,55,46,50,55,54,59,68,65,38,90,60,70,86,57,74,92,79,56,70,66,58,51,51,53,50,52,53,51,51,40,52,56,44,57,77,42,39,64,62,53,50,52,56,49,50,54,50,52,51,53,52,50,55,50,50,54,56,49,66,68,56,84,84,47,69,67,61,41,49,53,51,47,52,53,49,44,51,51,42,49,52,54,46,51,54,50,53,63,68,34,72,83,62,64,80,49,45,71,56,51,51,51,49,50,52,51,40,50,53,48,50,51,51,49,52,51,52,55,48,54,52,51,54,51,52,52,50,52,51,53,51,52,53,50,52,51,52,53,54,48,54,50,52,55,49,53,52,50,52,53,53,52,49,52,56,50,58,58,57,63,77,73,113

Foldseek 3Di:
DVVVCVVVVVLDQDDDPPDPDPVVVVVSVVSNVVSVCPPPCNPDDDDDPVNVVVVLVVLLVVLVVCVVVLLVVLVVVLVVLVVLLVVLVPPDPDLPVSLVSLVVSLVVLVVSLVVLVVSCVPNCSCVVSNVSSVVSSVVSVVVNVVSVVVVVVVVVVVVVVVVVVVVVVVVVVVVVVVVVVVVVVVVVVVVVD

Sequence (193 aa):
MKELVDECENRIVLFDNYLADKINKEQQVDKLLDVVNKLKAGGKRYIDTNFKEAKETRQRAKIESQHCIINEKTKQETSLIFQKLEQIQELDNNNEKKMKELLQLKERCSKLLEDTKFKDQGTNVLQNIISAITSQKKIVTKEIENTLKREREKQELAKRNEENRKKKKQTGKDYEWRLKNCQWKKDRNVKKK

Nearest PDB structures (foldseek):
  3zx6-assembly1_B  TM=2.108E-01  e=9.803E+00  Archaeoglobus fulgidus DSM 4304

Organism: Biomphalaria pfeifferi (NCBI:txid112525)